Protein AF-A0A9D7JRE9-F1 (afdb_monomer_lite)

pLDDT: mean 73.27, std 23.92, range [30.75, 97.69]

Radius of gyration: 31.49 Å; chains: 1; bounding box: 87×64×75 Å

Foldseek 3Di:
DDDDPDDPPVVVVVCVVVVNDPPPPPPPPPPPDDDDDDDDDQQLPDQEADEDEDAAPDDQDDPSVSVCVQVVNVQVVCVVVVNHAAQQLDKDKDAQCVTRVRIYIYFHQYHPVPGDPVSVVRRVVSSVVVVVVVCVVVVVVVVVVVVVVPPDDDDDDDDDDDDDDDDDDDDDDDDDDDPDDDDDPDDDDDDDDDD

Structure (mmCIF, N/CA/C/O backbone):
data_AF-A0A9D7JRE9-F1
#
_entry.id   AF-A0A9D7JRE9-F1
#
loop_
_atom_site.group_PDB
_atom_site.id
_atom_site.type_symbol
_atom_site.label_atom_id
_atom_site.label_alt_id
_atom_site.label_comp_id
_atom_site.label_asym_id
_atom_site.label_entity_id
_atom_site.label_seq_id
_atom_site.pdbx_PDB_ins_code
_atom_site.Cartn_x
_atom_site.Cartn_y
_atom_site.Cartn_z
_atom_site.occupancy
_atom_site.B_iso_or_equiv
_atom_site.auth_seq_id
_atom_site.auth_comp_id
_atom_site.auth_asym_id
_atom_site.auth_atom_id
_atom_site.pdbx_PDB_model_num
ATOM 1 N N . MET A 1 1 ? 4.449 -7.123 42.305 1.00 34.78 1 MET A N 1
ATOM 2 C CA . MET A 1 1 ? 3.196 -7.407 41.579 1.00 34.78 1 MET A CA 1
ATOM 3 C C . MET A 1 1 ? 2.033 -6.998 42.462 1.00 34.78 1 MET A C 1
ATOM 5 O O . MET A 1 1 ? 2.055 -7.386 43.621 1.00 34.78 1 MET A O 1
ATOM 9 N N . PRO A 1 2 ? 1.058 -6.254 41.932 1.00 33.41 2 PRO A N 1
ATOM 10 C CA . PRO A 1 2 ? -0.356 -6.503 42.184 1.00 33.41 2 PRO A CA 1
ATOM 11 C C . PRO A 1 2 ? -0.945 -7.082 40.885 1.00 33.41 2 PRO A C 1
ATOM 13 O O . PRO A 1 2 ? -0.669 -6.598 39.791 1.00 33.41 2 PRO A O 1
ATOM 16 N N . GLU A 1 3 ? -1.375 -8.334 40.915 1.00 32.75 3 GLU A N 1
ATOM 17 C CA . GLU A 1 3 ? -2.726 -8.775 41.278 1.00 32.75 3 GLU A CA 1
ATOM 18 C C . GLU A 1 3 ? -3.688 -8.588 40.097 1.00 32.75 3 GLU A C 1
ATOM 20 O O . GLU A 1 3 ? -3.972 -7.494 39.617 1.00 32.75 3 GLU A O 1
ATOM 25 N N . ILE A 1 4 ? -4.052 -9.741 39.548 1.00 36.09 4 ILE A N 1
ATOM 26 C CA . ILE A 1 4 ? -4.769 -9.953 38.299 1.00 36.09 4 ILE A CA 1
ATOM 27 C C . ILE A 1 4 ? -6.140 -9.288 38.413 1.00 36.09 4 ILE A C 1
ATOM 29 O O . ILE A 1 4 ? -6.890 -9.588 39.336 1.00 36.09 4 ILE A O 1
ATOM 33 N N . ALA A 1 5 ? -6.469 -8.411 37.460 1.00 40.16 5 ALA A N 1
ATOM 34 C CA . ALA A 1 5 ? -7.786 -7.799 37.319 1.00 40.16 5 ALA A CA 1
ATOM 35 C C . ALA A 1 5 ? -8.843 -8.880 37.023 1.00 40.16 5 ALA A C 1
ATOM 37 O O . ALA A 1 5 ? -9.203 -9.149 35.876 1.00 40.16 5 ALA A O 1
ATOM 38 N N . THR A 1 6 ? -9.326 -9.535 38.075 1.00 41.50 6 THR A N 1
ATOM 39 C CA . THR A 1 6 ? -10.472 -10.434 38.042 1.00 41.50 6 THR A CA 1
ATOM 40 C C . THR A 1 6 ? -11.728 -9.602 37.814 1.00 41.50 6 THR A C 1
ATOM 42 O O . THR A 1 6 ? -12.250 -8.981 38.729 1.00 41.50 6 THR A O 1
ATOM 45 N N . SER A 1 7 ? -12.160 -9.567 36.553 1.00 47.31 7 SER A N 1
ATOM 46 C CA . SER A 1 7 ? -13.513 -9.279 36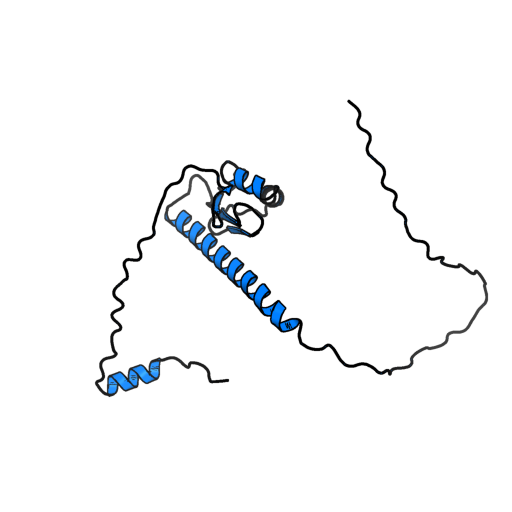.058 1.00 47.31 7 SER A CA 1
ATOM 47 C C . SER A 1 7 ? -14.462 -8.513 37.001 1.00 47.31 7 SER A C 1
ATOM 49 O O . SER A 1 7 ? -15.059 -9.100 37.902 1.00 47.31 7 SER A O 1
ATOM 51 N N . ASN A 1 8 ? -14.722 -7.249 36.654 1.00 61.94 8 ASN A N 1
ATOM 52 C CA . ASN A 1 8 ? -15.701 -6.291 37.205 1.00 61.94 8 ASN A CA 1
ATOM 53 C C . ASN A 1 8 ? -17.153 -6.778 37.466 1.00 61.94 8 ASN A C 1
ATOM 55 O O . ASN A 1 8 ? -18.001 -5.970 37.832 1.00 61.94 8 ASN A O 1
ATOM 59 N N . ARG A 1 9 ? -17.507 -8.055 37.280 1.00 60.34 9 ARG A N 1
ATOM 60 C CA . ARG A 1 9 ? -18.905 -8.521 37.387 1.00 60.34 9 ARG A CA 1
ATOM 61 C C . ARG A 1 9 ? -19.445 -8.569 38.820 1.00 60.34 9 ARG A C 1
ATOM 63 O O . ARG A 1 9 ? -20.641 -8.366 39.010 1.00 60.34 9 ARG A O 1
ATOM 70 N N . SER A 1 10 ? -18.612 -8.857 39.821 1.00 60.94 10 SER A N 1
ATOM 71 C CA . SER A 1 10 ? -19.065 -8.983 41.217 1.00 60.94 10 SER A CA 1
ATOM 72 C C . SER A 1 10 ? -19.343 -7.625 41.870 1.00 60.94 10 SER A C 1
ATOM 74 O O . SER A 1 10 ? -20.341 -7.480 42.574 1.00 60.94 10 SER A O 1
ATOM 76 N N . GLU A 1 11 ? -18.529 -6.603 41.593 1.00 64.25 11 GLU A N 1
ATOM 77 C CA . GLU A 1 11 ? -18.728 -5.253 42.143 1.00 64.25 11 GLU A CA 1
ATOM 78 C C . GLU A 1 11 ? -19.978 -4.554 41.589 1.00 64.25 11 GLU A C 1
ATOM 80 O O . GLU A 1 11 ? -20.666 -3.819 42.303 1.00 64.25 11 GLU A O 1
ATOM 85 N N . GLU A 1 12 ? -20.306 -4.800 40.319 1.00 62.44 12 GLU A N 1
ATOM 86 C CA . GLU A 1 12 ? -21.521 -4.270 39.693 1.00 62.44 12 GLU A CA 1
ATOM 87 C C . GLU A 1 12 ? -22.788 -4.887 40.296 1.00 62.44 12 GLU A C 1
ATOM 89 O O . GLU A 1 12 ? -23.765 -4.174 40.541 1.00 62.44 12 GLU A O 1
ATOM 94 N N . ALA A 1 13 ? -22.754 -6.187 40.607 1.00 66.44 13 ALA A N 1
ATOM 95 C CA . ALA A 1 13 ? -23.857 -6.884 41.264 1.00 66.44 13 ALA A CA 1
ATOM 96 C C . ALA A 1 13 ? -24.113 -6.348 42.684 1.00 66.44 13 ALA A C 1
ATOM 98 O O . ALA A 1 13 ? -25.263 -6.133 43.067 1.00 66.44 13 ALA A O 1
ATOM 99 N N . ILE A 1 14 ? -23.050 -6.054 43.441 1.00 67.69 14 ILE A N 1
ATOM 100 C CA . ILE A 1 14 ? -23.151 -5.470 44.788 1.00 67.69 14 ILE A CA 1
ATOM 101 C C . ILE A 1 14 ? -23.773 -4.064 44.731 1.00 67.69 14 ILE A C 1
ATOM 103 O O . ILE A 1 14 ? -24.659 -3.752 45.526 1.00 67.69 14 ILE A O 1
ATOM 107 N N . LYS A 1 15 ? -23.390 -3.232 43.753 1.00 66.81 15 LYS A N 1
ATOM 108 C CA . LYS A 1 15 ? -23.990 -1.898 43.549 1.00 66.81 15 LYS A CA 1
ATOM 109 C C . LYS A 1 15 ? -25.479 -1.958 43.207 1.00 66.81 15 LYS A C 1
ATOM 111 O O . LYS A 1 15 ? -26.249 -1.151 43.724 1.00 66.81 15 LYS A O 1
ATOM 116 N N . LEU A 1 16 ? -25.887 -2.922 42.382 1.00 70.31 16 LEU A N 1
ATOM 117 C CA . LEU A 1 16 ? -27.292 -3.133 42.022 1.00 70.31 16 LEU A CA 1
ATOM 118 C C . LEU A 1 16 ? -28.141 -3.533 43.235 1.00 70.31 16 LEU A C 1
ATOM 120 O O . LEU A 1 16 ? -29.227 -2.986 43.421 1.00 70.31 16 LEU A O 1
ATOM 124 N N . LEU A 1 17 ? -27.629 -4.429 44.084 1.00 72.75 17 LEU A N 1
ATOM 125 C CA . LEU A 1 17 ? -28.302 -4.847 45.320 1.00 72.75 17 LEU A CA 1
ATOM 126 C C . LEU A 1 17 ? -28.410 -3.708 46.347 1.00 72.75 17 LEU A C 1
ATOM 128 O O . LEU A 1 17 ? -29.408 -3.614 47.054 1.00 72.75 17 LEU A O 1
ATOM 132 N N . GLN A 1 18 ? -27.427 -2.805 46.391 1.00 73.75 18 GLN A N 1
ATOM 133 C CA . GLN A 1 18 ? -27.423 -1.616 47.255 1.00 73.75 18 GLN A CA 1
ATOM 134 C C . GLN A 1 18 ? -28.314 -0.467 46.737 1.00 73.75 18 GLN A C 1
ATOM 136 O O . GLN A 1 18 ? -28.297 0.627 47.297 1.00 73.75 18 GLN A O 1
ATOM 141 N N . GLY A 1 19 ? -29.072 -0.670 45.651 1.00 64.94 19 GLY A N 1
ATOM 142 C CA . GLY A 1 19 ? -29.923 0.367 45.053 1.00 64.94 19 GLY A CA 1
ATOM 143 C C . GLY A 1 19 ? -29.146 1.503 44.373 1.00 64.94 19 GLY A C 1
ATOM 144 O O . GLY A 1 19 ? -29.743 2.481 43.912 1.00 64.94 19 GLY A O 1
ATOM 145 N N . LEU A 1 20 ? -27.819 1.381 44.263 1.00 68.50 20 LEU A N 1
ATOM 146 C CA . LEU A 1 20 ? -26.974 2.325 43.548 1.00 68.50 20 LEU A CA 1
ATOM 147 C C . LEU A 1 20 ? -27.089 2.027 42.055 1.00 68.50 20 LEU A C 1
ATOM 149 O O . LEU A 1 20 ? -26.531 1.057 41.542 1.00 68.50 20 LEU A O 1
ATOM 153 N N . LYS A 1 21 ? -27.820 2.880 41.329 1.00 60.84 21 LYS A N 1
ATOM 154 C CA . LYS A 1 21 ? -27.894 2.784 39.867 1.00 60.84 21 LYS A CA 1
ATOM 155 C C . LYS A 1 21 ? -26.466 2.863 39.316 1.00 60.84 21 LYS 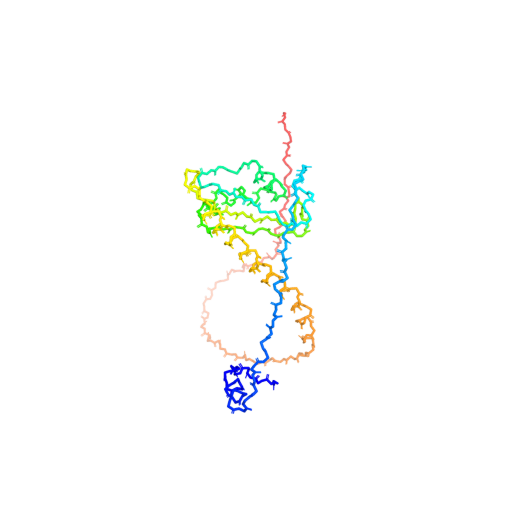A C 1
ATOM 157 O O . LYS A 1 21 ? -25.781 3.847 39.618 1.00 60.84 21 LYS A O 1
ATOM 162 N N . PRO A 1 22 ? -25.998 1.876 38.524 1.00 57.91 22 PRO A N 1
ATOM 163 C CA . PRO A 1 22 ? -24.681 1.966 37.917 1.00 57.91 22 PRO A CA 1
ATOM 164 C C . PRO A 1 22 ? -24.622 3.286 37.159 1.00 57.91 22 PRO A C 1
ATOM 166 O O . PRO A 1 22 ? -25.537 3.620 36.397 1.00 57.91 22 PRO A O 1
ATOM 169 N N . LYS A 1 23 ? -23.582 4.081 37.436 1.00 59.41 23 LYS A N 1
ATOM 170 C CA . LYS A 1 23 ? -23.352 5.357 36.766 1.00 59.41 23 LYS A CA 1
ATOM 171 C C . LYS A 1 23 ? -23.200 5.040 35.288 1.00 59.41 23 LYS A C 1
ATOM 173 O O . LYS A 1 23 ? -22.129 4.641 34.846 1.00 59.41 23 LYS A O 1
ATOM 178 N N . LYS A 1 24 ? -24.293 5.171 34.536 1.00 56.59 24 LYS A N 1
ATOM 179 C CA . LYS A 1 24 ? -24.295 5.013 33.089 1.00 56.59 24 LYS A CA 1
ATOM 180 C C . LYS A 1 24 ? -23.372 6.105 32.578 1.00 56.59 24 LYS A C 1
ATOM 182 O O . LYS A 1 24 ? -23.751 7.278 32.569 1.00 56.59 24 LYS A O 1
ATOM 187 N N . ILE A 1 25 ? -22.134 5.740 32.257 1.00 59.47 25 ILE A N 1
ATOM 188 C CA . ILE A 1 25 ? -21.190 6.645 31.621 1.00 59.47 25 ILE A CA 1
ATOM 189 C C . ILE A 1 25 ? -21.824 6.945 30.269 1.00 59.47 25 ILE A C 1
ATOM 191 O O . ILE A 1 25 ? -21.752 6.154 29.334 1.00 59.47 25 ILE A O 1
ATOM 195 N N . ARG A 1 26 ? -22.555 8.058 30.194 1.00 56.53 26 ARG A N 1
ATOM 196 C CA . ARG A 1 26 ? -23.002 8.625 28.931 1.00 56.53 26 ARG A CA 1
ATOM 197 C C . ARG A 1 26 ? -21.747 9.154 28.256 1.00 56.53 26 ARG A C 1
ATOM 199 O O . ARG A 1 26 ? -21.418 10.328 28.391 1.00 56.53 26 ARG A O 1
ATOM 206 N N . VAL A 1 27 ? -21.031 8.271 27.571 1.00 61.47 27 VAL A N 1
ATOM 207 C CA . VAL A 1 27 ? -20.101 8.690 26.532 1.00 61.47 27 VAL A CA 1
ATOM 208 C C . VAL A 1 27 ? -20.995 9.342 25.483 1.00 61.47 27 VAL A C 1
ATOM 210 O O . VAL A 1 27 ? -21.767 8.657 24.814 1.00 61.47 27 VAL A O 1
ATOM 213 N N . LYS A 1 28 ? -21.012 10.680 25.424 1.00 52.25 28 LYS A N 1
ATOM 214 C CA . LYS A 1 28 ? -21.542 11.351 24.234 1.00 52.25 28 LYS A CA 1
ATOM 215 C C . LYS A 1 28 ? -20.713 10.797 23.074 1.00 52.25 28 LYS A C 1
ATOM 217 O O . LYS A 1 28 ? -19.488 10.835 23.217 1.00 52.25 28 LYS A O 1
ATOM 222 N N . PRO A 1 29 ? -21.313 10.249 22.003 1.00 56.41 29 PRO A N 1
ATOM 223 C CA . PRO A 1 29 ? -20.532 9.934 20.821 1.00 56.41 29 PRO A CA 1
ATOM 224 C C . PRO A 1 29 ? -19.850 11.242 20.433 1.00 56.41 29 PRO A C 1
ATOM 226 O O . PRO A 1 29 ? -20.506 12.252 20.186 1.00 56.41 29 PRO A O 1
ATOM 229 N N . LYS A 1 30 ? -18.527 11.271 20.566 1.00 62.84 30 LYS A N 1
ATOM 230 C CA . LYS A 1 30 ? -17.739 12.329 19.964 1.00 62.84 30 LYS A CA 1
ATOM 231 C C . LYS A 1 30 ? -17.959 12.086 18.480 1.00 62.84 30 LYS A C 1
ATOM 233 O O . LYS A 1 30 ? -17.702 10.968 18.038 1.00 62.84 30 LYS A O 1
ATOM 238 N N . ASP A 1 31 ? -18.532 13.044 17.762 1.00 60.25 31 ASP A N 1
ATOM 239 C CA . ASP A 1 31 ? -18.620 12.923 16.313 1.00 60.25 31 ASP A CA 1
ATOM 240 C C . ASP A 1 31 ? -17.174 12.915 15.793 1.00 60.25 31 ASP A C 1
ATOM 242 O O . ASP A 1 31 ? -16.535 13.954 15.624 1.00 60.25 31 ASP A O 1
ATOM 246 N N . GLU A 1 32 ? -16.597 11.721 15.687 1.00 74.38 32 GLU A N 1
ATOM 247 C CA . GLU A 1 32 ? -15.270 11.486 15.141 1.00 74.38 32 GLU A CA 1
ATOM 248 C C . GLU A 1 32 ? -15.411 11.531 13.626 1.00 74.38 32 GLU A C 1
ATOM 250 O O . GLU A 1 32 ? -15.560 10.516 12.949 1.00 74.38 32 GLU A O 1
ATOM 255 N N . TYR A 1 33 ? -15.443 12.749 13.095 1.00 83.19 33 TYR A N 1
ATOM 256 C CA . TYR A 1 33 ? -15.309 12.964 11.665 1.00 83.19 33 TYR A CA 1
ATOM 257 C C . TYR A 1 33 ? -13.875 12.631 11.248 1.00 83.19 33 TYR A C 1
ATOM 259 O O . TYR A 1 33 ? -12.912 13.035 11.904 1.00 83.19 33 TYR A O 1
ATOM 267 N N . ILE A 1 34 ? -13.744 11.890 10.151 1.00 85.38 34 ILE A N 1
ATOM 268 C CA . ILE A 1 34 ? -12.461 11.675 9.484 1.00 85.38 34 ILE A CA 1
ATOM 269 C C . ILE A 1 34 ? -12.254 12.860 8.548 1.00 85.38 34 ILE A C 1
ATOM 271 O O . ILE A 1 34 ? -13.103 13.119 7.694 1.00 85.38 34 ILE A O 1
ATOM 275 N N . ASP A 1 35 ? -11.146 13.576 8.719 1.00 90.56 35 ASP A N 1
ATOM 276 C CA . ASP A 1 35 ? -10.751 14.621 7.780 1.00 90.56 35 ASP A CA 1
ATOM 277 C C . ASP A 1 35 ? -10.248 13.975 6.484 1.00 90.56 35 ASP A C 1
ATOM 279 O O . ASP A 1 35 ? -9.375 13.102 6.505 1.00 90.56 35 ASP A O 1
ATOM 283 N N . VAL A 1 36 ? -10.841 14.367 5.358 1.00 92.38 36 VAL A N 1
ATOM 284 C CA . VAL A 1 36 ? -10.548 13.807 4.038 1.00 92.38 36 VAL A CA 1
ATOM 285 C C . VAL A 1 36 ? -10.194 14.953 3.109 1.00 92.38 36 VAL A C 1
ATOM 287 O O . VAL A 1 36 ? -11.002 15.843 2.856 1.00 92.38 36 VAL A O 1
ATOM 290 N N . SER A 1 37 ? -8.990 14.892 2.552 1.00 93.06 37 SER A N 1
ATOM 291 C CA . SER A 1 37 ? -8.515 15.824 1.537 1.00 93.06 37 SER A CA 1
ATOM 292 C C . SER A 1 37 ? -8.014 15.065 0.313 1.00 93.06 37 SER A C 1
ATOM 294 O O . SER A 1 37 ? -7.630 13.897 0.391 1.00 93.06 37 SER A O 1
ATOM 296 N N . VAL A 1 38 ? -8.038 15.734 -0.837 1.00 93.56 38 VAL A N 1
ATOM 297 C CA . VAL A 1 38 ? -7.473 15.228 -2.089 1.00 93.56 38 VAL A CA 1
ATOM 298 C C . VAL A 1 38 ? -6.343 16.160 -2.484 1.00 93.56 38 VAL A C 1
ATOM 300 O O . VAL A 1 38 ? -6.538 17.369 -2.592 1.00 93.56 38 VAL A O 1
ATOM 303 N N . ILE A 1 39 ? -5.159 15.593 -2.685 1.00 91.06 39 ILE A N 1
ATOM 304 C CA . ILE A 1 39 ? -3.946 16.333 -3.024 1.00 91.06 39 ILE A CA 1
ATOM 305 C C . ILE A 1 39 ? -3.473 15.851 -4.392 1.00 91.06 39 ILE A C 1
ATOM 307 O O . ILE A 1 39 ? -3.415 14.650 -4.648 1.00 91.06 39 ILE A O 1
ATOM 311 N N . HIS A 1 40 ? -3.115 16.788 -5.267 1.00 93.38 40 HIS A N 1
ATOM 312 C CA . HIS A 1 40 ? -2.386 16.480 -6.489 1.00 93.38 40 HIS A CA 1
ATOM 313 C C . HIS A 1 40 ? -0.889 16.623 -6.214 1.00 93.38 40 HIS A C 1
ATOM 315 O O . HIS A 1 40 ? -0.406 17.722 -5.943 1.00 93.38 40 HIS A O 1
ATOM 321 N N . GLY A 1 41 ? -0.158 15.514 -6.240 1.00 90.56 41 GLY A N 1
ATOM 322 C CA . GLY A 1 41 ? 1.260 15.510 -5.920 1.00 90.56 41 GLY A CA 1
ATOM 323 C C . GLY A 1 41 ? 1.903 14.145 -6.113 1.00 90.56 41 GLY A C 1
ATOM 324 O O . GLY A 1 41 ? 1.248 13.162 -6.452 1.00 90.56 41 GLY A O 1
ATOM 325 N N . ASP A 1 42 ? 3.210 14.120 -5.900 1.00 93.69 42 ASP A N 1
ATOM 326 C CA . ASP A 1 42 ? 4.034 12.918 -5.956 1.00 93.69 42 ASP A CA 1
ATOM 327 C C . ASP A 1 42 ? 3.906 12.126 -4.637 1.00 93.69 42 ASP A C 1
ATOM 329 O O . ASP A 1 42 ? 3.930 12.708 -3.555 1.00 93.69 42 ASP A O 1
ATOM 333 N N . LEU A 1 43 ? 3.812 10.795 -4.689 1.00 92.44 43 LEU A N 1
ATOM 334 C CA . LEU A 1 43 ? 3.721 9.950 -3.490 1.00 92.44 43 LEU A CA 1
ATOM 335 C C . LEU A 1 43 ? 4.905 10.133 -2.528 1.00 92.44 43 LEU A C 1
ATOM 337 O O . LEU A 1 43 ? 4.747 9.909 -1.328 1.00 92.44 43 LEU A O 1
ATOM 341 N N . LYS A 1 44 ? 6.064 10.599 -3.012 1.00 92.56 44 LYS A N 1
ATOM 342 C CA . LYS A 1 44 ? 7.227 10.885 -2.158 1.00 92.56 44 LYS A CA 1
ATOM 343 C C . LYS A 1 44 ? 6.966 11.944 -1.085 1.00 92.56 44 LYS A C 1
ATOM 345 O O . LYS A 1 44 ? 7.674 11.965 -0.086 1.00 92.56 44 LYS A O 1
ATOM 350 N N . ILE A 1 45 ? 6.000 12.848 -1.288 1.00 92.19 45 ILE A N 1
ATOM 351 C CA . ILE A 1 45 ? 5.703 13.913 -0.314 1.00 92.19 45 ILE A CA 1
ATOM 352 C C . ILE A 1 45 ? 4.793 13.435 0.824 1.00 92.19 45 ILE A C 1
ATOM 354 O O . ILE A 1 45 ? 4.489 14.211 1.730 1.00 92.19 45 ILE A O 1
ATOM 358 N N . ALA A 1 46 ? 4.342 12.177 0.796 1.00 92.81 46 ALA A N 1
ATOM 359 C CA . ALA A 1 46 ? 3.506 11.631 1.849 1.00 92.81 46 ALA A CA 1
ATOM 360 C C . ALA A 1 46 ? 4.285 11.544 3.172 1.00 92.81 46 ALA A C 1
ATOM 362 O O . ALA A 1 46 ? 5.275 10.825 3.293 1.00 92.81 46 ALA A O 1
ATOM 363 N N . ALA A 1 47 ? 3.789 12.250 4.190 1.00 90.69 47 ALA A N 1
ATOM 364 C CA . ALA A 1 47 ? 4.357 12.240 5.540 1.00 90.69 47 ALA A CA 1
ATOM 365 C C . ALA A 1 47 ? 4.147 10.905 6.283 1.00 90.69 47 ALA A C 1
ATOM 367 O O . ALA A 1 47 ? 4.761 10.654 7.320 1.00 90.69 47 ALA A O 1
ATOM 368 N N . HIS A 1 48 ? 3.260 10.052 5.771 1.00 92.44 48 HIS A N 1
ATOM 369 C CA . HIS A 1 48 ? 2.868 8.781 6.369 1.00 92.44 48 HIS A CA 1
ATOM 370 C C . HIS A 1 48 ? 2.952 7.651 5.337 1.00 92.44 48 HIS A C 1
ATOM 372 O O . HIS A 1 48 ? 2.950 7.928 4.134 1.00 92.44 48 HIS A O 1
ATOM 378 N N . PRO A 1 49 ? 3.008 6.381 5.781 1.00 94.19 49 PRO A N 1
ATOM 379 C CA . PRO A 1 49 ? 2.956 5.243 4.875 1.00 94.19 49 PRO A CA 1
ATOM 380 C C . PRO A 1 49 ? 1.731 5.287 3.961 1.00 94.19 49 PRO A C 1
ATOM 382 O O . PRO A 1 49 ? 0.618 5.562 4.412 1.00 94.19 49 PRO A O 1
ATOM 385 N N . VAL A 1 50 ? 1.943 4.994 2.680 1.00 95.88 50 VAL A N 1
ATOM 386 C CA . VAL A 1 50 ? 0.899 5.061 1.652 1.00 95.88 50 VAL A CA 1
ATOM 387 C C . VAL A 1 50 ? 0.295 3.679 1.441 1.00 95.88 50 VAL A C 1
ATOM 389 O O . VAL A 1 50 ? 1.027 2.703 1.282 1.00 95.88 50 VAL A O 1
ATOM 392 N N . MET A 1 51 ? -1.036 3.587 1.419 1.00 96.94 51 MET A N 1
ATOM 393 C CA . MET A 1 51 ? -1.741 2.353 1.071 1.00 96.94 51 MET A CA 1
ATOM 394 C C . MET A 1 51 ? -2.110 2.334 -0.415 1.00 96.94 51 MET A C 1
ATOM 396 O O . MET A 1 51 ? -2.670 3.307 -0.914 1.00 96.94 51 MET A O 1
ATOM 400 N N . VAL A 1 52 ? -1.835 1.224 -1.102 1.00 96.38 52 VAL A N 1
ATOM 401 C CA . VAL A 1 52 ? -2.193 0.992 -2.511 1.00 96.38 52 VAL A CA 1
ATOM 402 C C . VAL A 1 52 ? -2.827 -0.391 -2.656 1.00 96.38 52 VAL A C 1
ATOM 404 O O . VAL A 1 52 ? -2.494 -1.311 -1.910 1.00 96.38 52 VAL A O 1
ATOM 407 N N . GLY A 1 53 ? -3.782 -0.526 -3.573 1.00 95.38 53 GLY A N 1
ATOM 408 C CA . GLY A 1 53 ? -4.430 -1.799 -3.870 1.00 95.38 53 GLY A CA 1
ATOM 409 C C . GLY A 1 53 ? -3.878 -2.444 -5.137 1.00 95.38 53 GLY A C 1
ATOM 410 O O . GLY A 1 53 ? -3.740 -1.754 -6.143 1.00 95.38 53 GLY A O 1
ATOM 411 N N . HIS A 1 54 ? -3.648 -3.755 -5.071 1.00 96.00 54 HIS A N 1
ATOM 412 C CA . HIS A 1 54 ? -3.205 -4.593 -6.180 1.00 96.00 54 HIS A CA 1
ATOM 413 C C . HIS A 1 54 ? -4.335 -5.497 -6.664 1.00 96.00 54 HIS A C 1
ATOM 415 O O . HIS A 1 54 ? -4.992 -6.157 -5.850 1.00 96.00 54 HIS A O 1
ATOM 421 N N . PHE A 1 55 ? -4.539 -5.580 -7.975 1.00 94.94 55 PHE A N 1
ATOM 422 C CA . PHE A 1 55 ? -5.433 -6.577 -8.557 1.00 94.94 55 PHE A CA 1
ATOM 423 C C . PHE A 1 55 ? -4.704 -7.894 -8.770 1.00 94.94 55 PHE A C 1
ATOM 425 O O . PHE A 1 55 ? -3.540 -7.934 -9.153 1.00 94.94 55 PHE A O 1
ATOM 432 N N . LYS A 1 56 ? -5.402 -8.998 -8.514 1.00 93.38 56 LYS A N 1
ATOM 433 C CA . LYS A 1 56 ? -4.840 -10.327 -8.715 1.00 93.38 56 LYS A CA 1
ATOM 434 C C . LYS A 1 56 ? -4.458 -10.521 -10.185 1.00 93.38 56 LYS A C 1
ATOM 436 O O . LYS A 1 56 ? -5.227 -10.160 -11.070 1.00 93.38 56 LYS A O 1
ATOM 441 N N . ASP A 1 57 ? -3.301 -11.143 -10.402 1.00 91.06 57 ASP A N 1
ATOM 442 C CA . ASP A 1 57 ? -2.755 -11.460 -11.726 1.00 91.06 57 ASP A CA 1
ATOM 443 C C . ASP A 1 57 ? -2.460 -10.211 -12.589 1.00 91.06 57 ASP A C 1
ATOM 445 O O . ASP A 1 57 ? -2.250 -10.326 -13.797 1.00 91.06 57 ASP A O 1
ATOM 449 N N . ASP A 1 58 ? -2.395 -9.028 -11.964 1.00 92.44 58 ASP A N 1
ATOM 450 C CA . ASP A 1 58 ? -1.972 -7.778 -12.592 1.00 92.44 58 ASP A CA 1
ATOM 451 C C . ASP A 1 58 ? -0.465 -7.523 -12.386 1.00 92.44 58 ASP A C 1
ATOM 453 O O . ASP A 1 58 ? 0.221 -8.145 -11.561 1.00 92.44 58 ASP A O 1
ATOM 457 N N . GLY A 1 59 ? 0.082 -6.609 -13.181 1.00 93.62 59 GLY A N 1
ATOM 458 C CA . GLY A 1 59 ? 1.442 -6.110 -13.023 1.00 93.62 59 GLY A CA 1
ATOM 459 C C . GLY A 1 59 ? 1.543 -5.013 -11.963 1.00 93.62 59 GLY A C 1
ATOM 460 O O . GLY A 1 59 ? 0.553 -4.415 -11.555 1.00 93.62 59 GLY A O 1
ATOM 461 N N . ILE A 1 60 ? 2.773 -4.692 -11.559 1.00 95.38 60 ILE A N 1
ATOM 462 C CA . ILE A 1 60 ? 3.054 -3.508 -10.737 1.00 95.38 60 ILE A CA 1
ATOM 463 C C . ILE A 1 60 ? 3.000 -2.278 -11.644 1.00 95.38 60 ILE A C 1
ATOM 465 O O . ILE A 1 60 ? 3.913 -2.033 -12.437 1.00 95.38 60 ILE A O 1
ATOM 469 N N . VAL A 1 61 ? 1.923 -1.501 -11.537 1.00 94.44 61 VAL A N 1
ATOM 470 C CA . VAL A 1 61 ? 1.667 -0.344 -12.409 1.00 94.44 61 VAL A CA 1
ATOM 471 C C . VAL A 1 61 ? 1.282 0.902 -11.614 1.00 94.44 61 VAL A C 1
ATOM 473 O O . VAL A 1 61 ? 0.863 0.842 -10.460 1.00 94.44 61 VAL A O 1
ATOM 476 N N . THR A 1 62 ? 1.387 2.074 -12.245 1.00 93.06 62 THR A N 1
ATOM 477 C CA . THR A 1 62 ? 0.909 3.364 -11.708 1.00 93.06 62 THR A CA 1
ATOM 478 C C . THR A 1 62 ? 1.460 3.702 -10.308 1.00 93.06 62 THR A C 1
ATOM 480 O O . THR A 1 62 ? 2.664 3.907 -10.162 1.00 93.06 62 THR A O 1
ATOM 483 N N . ALA A 1 63 ? 0.605 3.776 -9.281 1.00 93.50 63 ALA A N 1
ATOM 484 C CA . ALA A 1 63 ? 0.984 4.088 -7.906 1.00 93.50 63 ALA A CA 1
ATOM 485 C C . ALA A 1 63 ? 1.928 3.035 -7.306 1.00 93.50 63 ALA A C 1
ATOM 487 O O . ALA A 1 63 ? 2.858 3.392 -6.585 1.00 93.50 63 ALA A O 1
ATOM 488 N N . GLU A 1 64 ? 1.742 1.756 -7.637 1.00 95.75 64 GLU A N 1
ATOM 489 C CA . GLU A 1 64 ? 2.615 0.681 -7.158 1.00 95.75 64 GLU A CA 1
ATOM 490 C C . GLU A 1 64 ? 4.011 0.802 -7.760 1.00 95.75 64 GLU A C 1
ATOM 492 O O . GLU A 1 64 ? 4.997 0.684 -7.040 1.00 95.75 64 GLU A O 1
ATOM 497 N N . ALA A 1 65 ? 4.096 1.111 -9.057 1.00 96.50 65 ALA A N 1
ATOM 498 C CA . ALA A 1 65 ? 5.365 1.315 -9.750 1.00 96.50 65 ALA A CA 1
ATOM 499 C C . ALA A 1 65 ? 6.130 2.531 -9.205 1.00 96.50 65 ALA A C 1
ATOM 501 O O . ALA A 1 65 ? 7.347 2.473 -9.036 1.00 96.50 65 ALA A O 1
ATOM 502 N N . ALA A 1 66 ? 5.424 3.618 -8.874 1.00 96.00 66 ALA A N 1
ATOM 503 C CA . ALA A 1 66 ? 6.034 4.778 -8.229 1.00 96.00 66 ALA A CA 1
ATOM 504 C C . ALA A 1 66 ? 6.612 4.414 -6.851 1.00 96.00 66 ALA A C 1
ATOM 506 O O . ALA A 1 66 ? 7.757 4.747 -6.553 1.00 96.00 66 ALA A O 1
ATOM 507 N N . ILE A 1 67 ? 5.860 3.676 -6.028 1.00 96.12 67 ILE A N 1
ATOM 508 C CA . ILE A 1 67 ? 6.358 3.184 -4.736 1.00 96.12 67 ILE A CA 1
ATOM 509 C C . ILE A 1 67 ? 7.545 2.239 -4.930 1.00 96.12 67 ILE A C 1
ATOM 511 O O . ILE A 1 67 ? 8.542 2.369 -4.226 1.00 96.12 67 ILE A O 1
ATOM 515 N N . ASP A 1 68 ? 7.463 1.307 -5.876 1.00 96.69 68 ASP A N 1
ATOM 516 C CA . ASP A 1 68 ? 8.529 0.346 -6.149 1.00 96.69 68 ASP A CA 1
ATOM 517 C C . ASP A 1 68 ? 9.840 1.045 -6.520 1.00 96.69 68 ASP A C 1
ATOM 519 O O . ASP A 1 68 ? 10.898 0.687 -6.004 1.00 96.69 68 ASP A O 1
ATOM 523 N N . TYR A 1 69 ? 9.759 2.114 -7.317 1.00 96.31 69 TYR A N 1
ATOM 524 C CA . TYR A 1 69 ? 10.901 2.966 -7.633 1.00 96.31 69 TYR A CA 1
ATOM 525 C C . TYR A 1 69 ? 11.537 3.580 -6.373 1.00 96.31 69 TYR A C 1
ATOM 527 O O . TYR A 1 69 ? 12.754 3.512 -6.205 1.00 96.31 69 TYR A O 1
ATOM 535 N N . TYR A 1 70 ? 10.743 4.121 -5.439 1.00 95.06 70 TYR A N 1
ATOM 536 C CA . TYR A 1 70 ? 11.279 4.670 -4.180 1.00 95.06 70 TYR A CA 1
ATOM 537 C C . TYR A 1 70 ? 11.851 3.592 -3.247 1.00 95.06 70 TYR A C 1
ATOM 539 O O . TYR A 1 70 ? 12.768 3.861 -2.462 1.00 95.06 70 TYR A O 1
ATOM 547 N N . PHE A 1 71 ? 11.339 2.366 -3.347 1.00 95.50 71 PHE A N 1
ATOM 548 C CA . PHE A 1 71 ? 11.780 1.204 -2.580 1.00 95.50 71 PHE A CA 1
ATOM 549 C C . PHE A 1 71 ? 12.814 0.337 -3.318 1.00 95.50 71 PHE A C 1
ATOM 551 O O . PHE A 1 71 ? 13.016 -0.812 -2.931 1.00 95.50 71 PHE A O 1
ATOM 558 N N . ASP A 1 72 ? 13.511 0.884 -4.317 1.00 95.44 72 ASP A N 1
ATOM 559 C CA . ASP A 1 72 ? 14.610 0.234 -5.048 1.00 95.44 72 ASP A CA 1
ATOM 560 C C . ASP A 1 72 ? 14.224 -1.107 -5.711 1.00 95.44 72 ASP A C 1
ATOM 562 O O . ASP A 1 72 ? 15.026 -2.038 -5.746 1.00 95.44 72 ASP A O 1
ATOM 566 N N . GLY A 1 73 ? 12.991 -1.250 -6.204 1.00 96.06 73 GLY A N 1
ATOM 567 C CA . GLY A 1 73 ? 12.532 -2.477 -6.873 1.00 96.06 73 GLY A CA 1
ATOM 568 C C . GLY A 1 73 ? 12.072 -3.596 -5.927 1.00 96.06 73 GLY A C 1
ATOM 569 O O . GLY A 1 73 ? 11.787 -4.712 -6.364 1.00 96.06 73 GLY A O 1
ATOM 570 N N . LYS A 1 74 ? 11.981 -3.332 -4.617 1.00 95.56 74 LYS A N 1
ATOM 571 C CA . LYS A 1 74 ? 11.601 -4.331 -3.601 1.00 95.56 74 LYS A CA 1
ATOM 572 C C . LYS A 1 74 ? 10.215 -4.949 -3.812 1.00 95.56 74 LYS A C 1
ATOM 574 O O . LYS A 1 74 ? 9.988 -6.069 -3.338 1.00 95.56 74 LYS A O 1
ATOM 579 N N . LEU A 1 75 ? 9.266 -4.231 -4.407 1.00 96.38 75 LEU A N 1
ATOM 580 C CA . LEU A 1 75 ? 7.952 -4.777 -4.753 1.00 96.38 75 LEU A CA 1
ATOM 581 C C . LEU A 1 75 ? 8.074 -5.682 -5.978 1.00 96.38 75 LEU A C 1
ATOM 583 O O . LEU A 1 75 ? 7.574 -6.805 -5.934 1.00 96.38 75 LEU A O 1
ATOM 587 N N . SER A 1 76 ? 8.816 -5.252 -7.001 1.00 96.81 76 SER A N 1
ATOM 588 C CA . SER A 1 76 ? 9.114 -6.074 -8.181 1.00 96.81 76 SER A CA 1
ATOM 589 C C . SER A 1 76 ? 9.793 -7.393 -7.821 1.00 96.81 76 SER A C 1
ATOM 591 O O . SER A 1 76 ? 9.391 -8.447 -8.312 1.00 96.81 76 SER A O 1
ATOM 593 N N . ASP A 1 77 ? 10.771 -7.377 -6.917 1.00 96.50 77 ASP A N 1
ATOM 594 C CA . ASP A 1 77 ? 11.449 -8.597 -6.467 1.00 96.50 77 ASP A CA 1
ATOM 595 C C . ASP A 1 77 ? 10.489 -9.588 -5.800 1.00 96.50 77 ASP A C 1
ATOM 597 O O . ASP A 1 77 ? 10.574 -10.795 -6.022 1.00 96.50 77 ASP A O 1
ATOM 601 N N 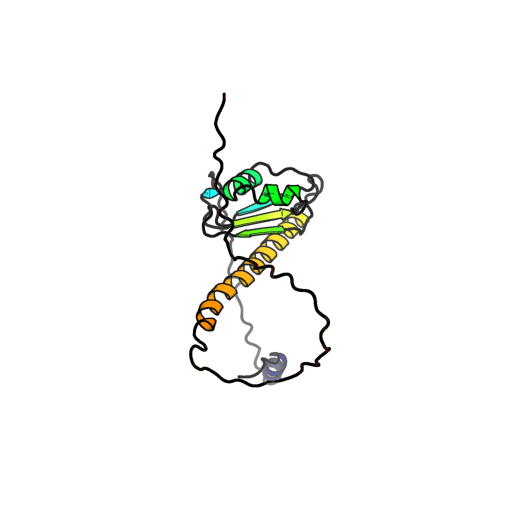. ARG A 1 78 ? 9.536 -9.077 -5.014 1.00 96.06 78 ARG A N 1
ATOM 602 C CA . ARG A 1 78 ? 8.506 -9.884 -4.346 1.00 96.06 78 ARG A CA 1
ATOM 603 C C . ARG A 1 78 ? 7.488 -10.454 -5.327 1.00 96.06 78 ARG A C 1
ATOM 605 O O . ARG A 1 78 ? 7.115 -11.618 -5.204 1.00 96.06 78 ARG A O 1
ATOM 612 N N . HIS A 1 79 ? 7.073 -9.657 -6.307 1.00 95.75 79 HIS A N 1
ATOM 613 C CA . HIS A 1 79 ? 6.162 -10.084 -7.369 1.00 95.75 79 HIS A CA 1
ATOM 614 C C . HIS A 1 79 ? 6.770 -11.198 -8.222 1.00 95.75 79 HIS A C 1
ATOM 616 O O . HIS A 1 79 ? 6.136 -12.233 -8.413 1.00 95.75 79 HIS A O 1
ATOM 622 N N . ARG A 1 80 ? 8.052 -11.081 -8.593 1.00 95.38 80 ARG A N 1
ATOM 623 C CA . ARG A 1 80 ? 8.782 -12.107 -9.365 1.00 95.38 80 ARG A CA 1
ATOM 624 C C . ARG A 1 80 ? 8.822 -13.479 -8.695 1.00 95.38 80 ARG A C 1
ATOM 626 O O . ARG A 1 80 ? 8.796 -14.490 -9.389 1.00 95.38 80 ARG A O 1
ATOM 633 N N . ILE A 1 81 ? 8.881 -13.527 -7.365 1.00 95.75 81 ILE A N 1
ATOM 634 C CA . ILE A 1 81 ? 8.874 -14.783 -6.598 1.00 95.75 81 ILE A CA 1
ATOM 635 C C . ILE A 1 81 ? 7.463 -15.216 -6.167 1.00 95.75 81 ILE A C 1
ATOM 637 O O . ILE A 1 81 ? 7.331 -16.090 -5.314 1.00 95.75 81 ILE A O 1
ATOM 641 N N . SER A 1 82 ? 6.410 -14.603 -6.726 1.00 92.50 82 SER A N 1
ATOM 642 C CA . SER A 1 82 ? 5.003 -14.846 -6.363 1.00 92.50 82 SER A CA 1
ATOM 643 C C . SER A 1 82 ? 4.689 -14.614 -4.875 1.00 92.50 82 SER A C 1
ATOM 645 O O . SER A 1 82 ? 3.737 -15.172 -4.337 1.00 92.50 82 SER A O 1
ATOM 647 N N . TYR A 1 83 ? 5.478 -13.774 -4.195 1.00 94.69 83 TYR A N 1
ATOM 648 C CA . TYR A 1 83 ? 5.250 -13.347 -2.812 1.00 94.69 83 TYR A CA 1
ATOM 649 C C . TYR A 1 83 ? 4.677 -11.925 -2.785 1.00 94.69 83 TYR A C 1
ATOM 651 O O . TYR A 1 83 ? 5.236 -11.009 -2.178 1.00 94.69 83 TYR A O 1
ATOM 659 N N . TYR A 1 84 ? 3.566 -11.727 -3.487 1.00 96.00 84 TYR A N 1
ATOM 660 C CA . TYR A 1 84 ? 2.912 -10.430 -3.626 1.00 96.00 84 TYR A CA 1
ATOM 661 C C . TYR A 1 84 ? 1.408 -10.569 -3.381 1.00 96.00 84 TYR A C 1
ATOM 663 O O . TYR A 1 84 ? 0.823 -11.552 -3.836 1.00 96.00 84 TYR A O 1
ATOM 671 N N . PRO A 1 85 ? 0.782 -9.650 -2.624 1.00 95.31 85 PRO A N 1
ATOM 672 C CA . PRO A 1 85 ? -0.629 -9.767 -2.277 1.00 95.31 85 PRO A CA 1
ATOM 673 C C . PRO A 1 85 ? -1.498 -9.569 -3.518 1.00 95.31 85 PRO A C 1
ATOM 675 O O . PRO A 1 85 ? -1.394 -8.541 -4.173 1.00 95.31 85 PRO A O 1
ATOM 678 N N . GLY A 1 86 ? -2.383 -10.521 -3.804 1.00 93.44 86 GLY A N 1
ATOM 679 C CA . GLY A 1 86 ? -3.347 -10.413 -4.905 1.00 93.44 86 GLY A CA 1
ATOM 680 C C . GLY A 1 86 ? -4.772 -10.730 -4.473 1.00 93.44 86 GLY A C 1
ATOM 681 O O . GLY A 1 86 ? -5.720 -10.120 -4.962 1.00 93.44 86 GLY A O 1
ATOM 682 N N . SER A 1 87 ? -4.948 -11.638 -3.514 1.00 95.06 87 SER A N 1
ATOM 683 C CA . SER A 1 87 ? -6.270 -12.037 -3.026 1.00 95.06 87 SER A CA 1
ATOM 684 C C . SER A 1 87 ? -6.789 -11.090 -1.942 1.00 95.06 87 SER A C 1
ATOM 686 O O . SER A 1 87 ? -6.023 -10.506 -1.176 1.00 95.06 87 SER A O 1
ATOM 688 N N . VAL A 1 88 ? -8.115 -10.979 -1.819 1.00 94.75 88 VAL A N 1
ATOM 689 C CA . VAL A 1 88 ? -8.740 -10.182 -0.753 1.00 94.75 88 VAL A CA 1
ATOM 690 C C . VAL A 1 88 ? -8.298 -10.690 0.619 1.00 94.75 88 VAL A C 1
ATOM 692 O O . VAL A 1 88 ? -8.466 -11.863 0.944 1.00 94.75 88 VAL A O 1
ATOM 695 N N . GLY A 1 89 ? -7.772 -9.782 1.441 1.00 94.00 89 GLY A N 1
ATOM 696 C CA . GLY A 1 89 ? -7.270 -10.085 2.783 1.00 94.00 89 GLY A CA 1
ATOM 697 C C . GLY A 1 89 ? -5.764 -10.352 2.842 1.00 94.00 89 GLY A C 1
ATOM 698 O O . GLY A 1 89 ? -5.189 -10.326 3.930 1.00 94.00 89 GLY A O 1
ATOM 699 N N . GLU A 1 90 ? -5.103 -10.536 1.699 1.00 96.06 90 GLU A N 1
ATOM 700 C CA . GLU A 1 90 ? -3.646 -10.510 1.633 1.00 96.06 90 GLU A CA 1
ATOM 701 C C . GLU A 1 90 ? -3.152 -9.067 1.693 1.00 96.06 90 GLU A C 1
ATOM 703 O O . GLU A 1 90 ? -3.740 -8.150 1.116 1.00 96.06 90 GLU A O 1
ATOM 708 N N . SER A 1 91 ? -2.054 -8.853 2.409 1.00 97.06 91 SER A N 1
ATOM 709 C CA . SER A 1 91 ? -1.423 -7.544 2.477 1.00 97.06 91 SER A CA 1
ATOM 710 C C . SER A 1 91 ? 0.073 -7.656 2.725 1.00 97.06 91 SER A C 1
ATOM 712 O O . SER A 1 91 ? 0.558 -8.613 3.334 1.00 97.06 91 SER A O 1
ATO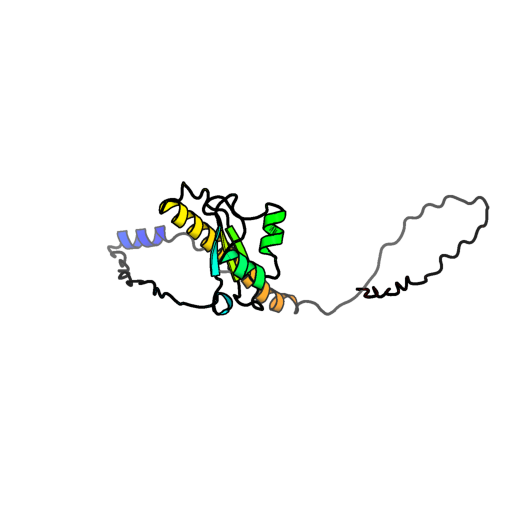M 714 N N . LEU A 1 92 ? 0.810 -6.657 2.256 1.00 96.12 92 LEU A N 1
ATOM 715 C CA . LEU A 1 92 ? 2.248 -6.505 2.423 1.00 96.12 92 LEU A CA 1
ATOM 716 C C . LEU A 1 92 ? 2.522 -5.130 3.025 1.00 96.12 92 LEU A C 1
ATOM 718 O O . LEU A 1 92 ? 1.967 -4.132 2.581 1.00 96.12 92 LEU A O 1
ATOM 722 N N . VAL A 1 93 ? 3.395 -5.077 4.028 1.00 96.12 93 VAL A N 1
ATOM 723 C CA . VAL A 1 93 ? 3.821 -3.826 4.661 1.00 96.12 93 VAL A CA 1
ATOM 724 C C . VAL A 1 93 ? 5.324 -3.704 4.496 1.00 96.12 93 VAL A C 1
ATOM 726 O O . VAL A 1 93 ? 6.068 -4.598 4.905 1.00 96.12 93 VAL A O 1
ATOM 729 N N . LEU A 1 94 ? 5.756 -2.599 3.901 1.00 94.31 94 LEU A N 1
ATOM 730 C CA . LEU A 1 94 ? 7.139 -2.152 3.880 1.00 94.31 94 LEU A CA 1
ATOM 731 C C . LEU A 1 94 ? 7.237 -0.876 4.708 1.00 94.31 94 LEU A C 1
ATOM 733 O O . LEU A 1 94 ? 6.422 0.031 4.552 1.00 94.31 94 LEU A O 1
ATOM 737 N N . TYR A 1 95 ? 8.234 -0.802 5.578 1.00 93.38 95 TYR A N 1
ATOM 738 C CA . TYR A 1 95 ? 8.490 0.378 6.389 1.00 93.38 95 TYR A CA 1
ATOM 739 C C . TYR A 1 95 ? 9.990 0.643 6.423 1.00 93.38 95 TYR A C 1
ATOM 741 O O . TYR A 1 95 ? 10.772 -0.244 6.766 1.00 93.38 95 TYR A O 1
ATOM 749 N N . ASP A 1 96 ? 10.380 1.851 6.037 1.00 91.50 96 ASP A N 1
ATOM 750 C CA . ASP A 1 96 ? 11.753 2.332 6.108 1.00 91.50 96 ASP A CA 1
ATOM 751 C C . ASP A 1 96 ? 11.718 3.845 6.364 1.00 91.50 96 ASP A C 1
ATOM 753 O O . ASP A 1 96 ? 11.384 4.609 5.455 1.00 91.50 96 ASP A O 1
ATOM 757 N N . PRO A 1 97 ? 12.058 4.307 7.581 1.00 89.00 97 PRO A N 1
ATOM 758 C CA . PRO A 1 97 ? 11.968 5.722 7.932 1.00 89.00 97 PRO A CA 1
ATOM 759 C C . PRO A 1 97 ? 12.935 6.611 7.137 1.00 89.00 97 PRO A C 1
ATOM 761 O O . PRO A 1 97 ? 12.807 7.830 7.190 1.00 89.00 97 PRO A O 1
ATOM 764 N N . ASN A 1 98 ? 13.902 6.031 6.416 1.00 91.19 98 ASN A N 1
ATOM 765 C CA . ASN A 1 98 ? 14.848 6.779 5.585 1.00 91.19 98 ASN A CA 1
ATOM 766 C C . ASN A 1 98 ? 14.350 6.981 4.146 1.00 91.19 98 ASN A C 1
ATOM 768 O O . ASN A 1 98 ? 14.989 7.690 3.367 1.00 91.19 98 ASN A O 1
ATOM 772 N N . LYS A 1 99 ? 13.246 6.329 3.769 1.00 92.62 99 LYS A N 1
ATOM 773 C CA . LYS A 1 99 ? 12.648 6.420 2.437 1.00 92.62 99 LYS A CA 1
ATOM 774 C C . LYS A 1 99 ? 11.499 7.426 2.428 1.00 92.62 99 LYS A C 1
ATOM 776 O O . LYS A 1 99 ? 10.911 7.741 3.457 1.00 92.62 99 LYS A O 1
ATOM 781 N N . ASN A 1 100 ? 11.193 7.932 1.238 1.00 93.44 100 ASN A N 1
ATOM 782 C CA . ASN A 1 100 ? 10.082 8.847 0.991 1.00 93.44 100 ASN A CA 1
ATOM 783 C C . ASN A 1 100 ? 9.235 8.259 -0.150 1.00 93.44 100 ASN A C 1
ATOM 785 O O . ASN A 1 100 ? 9.711 8.266 -1.287 1.00 93.44 100 ASN A O 1
ATOM 789 N N . PRO A 1 101 ? 8.028 7.727 0.115 1.00 95.00 101 PRO A N 1
ATOM 790 C CA . PRO A 1 101 ? 7.331 7.707 1.407 1.00 95.00 101 PRO A CA 1
ATOM 791 C C . PRO A 1 101 ? 8.000 6.786 2.454 1.00 95.00 101 PRO A C 1
ATOM 793 O O . PRO A 1 101 ? 8.686 5.834 2.075 1.00 95.00 101 PRO A O 1
ATOM 796 N N . PRO A 1 102 ? 7.768 7.015 3.765 1.00 93.75 102 PRO A N 1
ATOM 797 C CA . PRO A 1 102 ? 8.392 6.241 4.854 1.00 93.75 102 PRO A CA 1
ATOM 798 C C . PRO A 1 102 ? 7.893 4.792 4.947 1.00 93.75 102 PRO A C 1
ATOM 800 O O . PRO A 1 102 ? 8.427 3.966 5.687 1.00 93.75 102 PRO A O 1
ATOM 803 N N . GLY A 1 103 ? 6.835 4.460 4.213 1.00 94.94 103 GLY A N 1
ATOM 804 C CA . GLY A 1 103 ? 6.294 3.116 4.162 1.00 94.94 103 GLY A CA 1
ATOM 805 C C . GLY A 1 103 ? 5.288 2.945 3.037 1.00 94.94 103 GLY A C 1
ATOM 806 O O . GLY A 1 103 ? 4.770 3.916 2.480 1.00 94.94 103 GLY A O 1
ATOM 807 N N . ALA A 1 104 ? 4.997 1.688 2.743 1.00 96.38 104 ALA A N 1
ATOM 808 C CA . ALA A 1 104 ? 4.004 1.277 1.772 1.00 96.38 104 ALA A CA 1
ATOM 809 C C . ALA A 1 104 ? 3.193 0.100 2.317 1.00 96.38 104 ALA A C 1
ATOM 811 O O . ALA A 1 104 ? 3.752 -0.847 2.876 1.00 96.38 104 ALA A O 1
ATOM 812 N N . ILE A 1 105 ? 1.875 0.158 2.146 1.00 97.31 105 ILE A N 1
ATOM 813 C CA . ILE A 1 105 ? 0.940 -0.902 2.516 1.00 97.31 105 ILE A CA 1
ATOM 814 C C . ILE A 1 105 ? 0.225 -1.341 1.244 1.00 97.31 105 ILE A C 1
ATOM 816 O O . ILE A 1 105 ? -0.576 -0.596 0.694 1.00 97.31 105 ILE A O 1
ATOM 820 N N . ILE A 1 106 ? 0.510 -2.544 0.770 1.00 97.69 106 ILE A N 1
ATOM 821 C CA . ILE A 1 106 ? -0.098 -3.084 -0.441 1.00 97.69 106 ILE A CA 1
ATOM 822 C C . ILE A 1 106 ? -1.197 -4.039 0.010 1.00 97.69 106 ILE A C 1
ATOM 824 O O . ILE A 1 106 ? -0.934 -4.925 0.828 1.00 97.69 106 ILE A O 1
ATOM 828 N N . ILE A 1 107 ? -2.418 -3.852 -0.481 1.00 97.69 107 ILE A N 1
ATOM 829 C CA . ILE A 1 107 ? -3.565 -4.720 -0.187 1.00 97.69 107 ILE A CA 1
ATOM 830 C C . ILE A 1 107 ? -4.002 -5.459 -1.450 1.00 97.69 107 ILE A C 1
ATOM 832 O O . ILE A 1 107 ? -4.119 -4.855 -2.510 1.00 97.69 107 ILE A O 1
ATOM 836 N N . GLY A 1 108 ? -4.272 -6.757 -1.340 1.00 96.12 108 GLY A N 1
ATOM 837 C CA . GLY A 1 108 ? -4.856 -7.525 -2.435 1.00 96.12 108 GLY A CA 1
ATOM 838 C C . GLY A 1 108 ? -6.341 -7.195 -2.578 1.00 96.12 108 GLY A C 1
ATOM 839 O O . GLY A 1 108 ? -7.103 -7.289 -1.612 1.00 96.12 108 GLY A O 1
ATOM 840 N N . LEU A 1 109 ? -6.759 -6.794 -3.776 1.00 95.25 109 LEU A N 1
ATOM 841 C CA . LEU A 1 109 ? -8.147 -6.461 -4.106 1.00 95.25 109 LEU A CA 1
ATOM 842 C C . LEU A 1 109 ? -8.924 -7.651 -4.681 1.00 95.25 109 LEU A C 1
ATOM 844 O O . LEU A 1 109 ? -10.153 -7.604 -4.736 1.00 95.25 109 LEU A O 1
ATOM 848 N N . GLY A 1 110 ? -8.236 -8.730 -5.054 1.00 93.81 110 GLY A N 1
ATOM 849 C CA . GLY A 1 110 ? -8.822 -9.862 -5.758 1.00 93.81 110 GLY A CA 1
ATOM 850 C C . GLY A 1 110 ? -8.976 -9.594 -7.253 1.00 93.81 110 GLY A C 1
ATOM 851 O O . GLY A 1 110 ? -8.207 -8.847 -7.852 1.00 93.81 110 GLY A O 1
ATOM 852 N N . ASP A 1 111 ? -9.964 -10.248 -7.855 1.00 92.62 111 ASP A N 1
ATOM 853 C CA . ASP A 1 111 ? -10.276 -10.123 -9.278 1.00 92.62 111 ASP A CA 1
ATOM 854 C C . ASP A 1 111 ? -10.849 -8.730 -9.599 1.00 92.62 111 ASP A C 1
ATOM 856 O O . ASP A 1 111 ? -11.729 -8.228 -8.891 1.00 92.62 111 ASP A O 1
ATOM 860 N N . VAL A 1 112 ? -10.385 -8.129 -10.698 1.00 88.69 112 VAL A N 1
ATOM 861 C CA . VAL A 1 112 ? -10.834 -6.814 -11.180 1.00 88.69 112 VAL A CA 1
ATOM 862 C C . VAL A 1 112 ? -12.342 -6.776 -11.457 1.00 88.69 112 VAL A C 1
ATOM 864 O O . VAL A 1 112 ? -12.989 -5.748 -11.263 1.00 88.69 112 VAL A O 1
ATOM 867 N N . THR A 1 113 ? -12.926 -7.903 -11.869 1.00 88.06 113 THR A N 1
ATOM 868 C CA . THR A 1 113 ? -14.349 -8.016 -12.225 1.00 88.06 113 THR A CA 1
ATOM 869 C C . THR A 1 113 ? -15.264 -8.171 -11.009 1.00 88.06 113 THR A C 1
ATOM 871 O O . THR A 1 113 ? -16.463 -7.904 -11.096 1.00 88.06 113 THR A O 1
ATOM 874 N N . GLY A 1 114 ? -14.707 -8.589 -9.867 1.00 83.62 114 GLY A N 1
ATOM 875 C CA . GLY A 1 114 ? -15.449 -8.983 -8.668 1.00 83.62 114 GLY A CA 1
ATOM 876 C C . GLY A 1 114 ? -15.369 -7.996 -7.505 1.00 83.62 114 GLY A C 1
ATOM 877 O O . GLY A 1 114 ? -15.831 -8.320 -6.408 1.00 83.62 114 GLY A O 1
ATOM 878 N N . ILE A 1 115 ? -14.771 -6.814 -7.693 1.00 89.06 115 ILE A N 1
ATOM 879 C CA . ILE A 1 115 ? -14.577 -5.867 -6.594 1.00 89.06 115 ILE A CA 1
ATOM 880 C C . ILE A 1 115 ? -15.916 -5.294 -6.110 1.00 89.06 115 ILE A C 1
ATOM 882 O O . ILE A 1 115 ? -16.679 -4.669 -6.844 1.00 89.06 115 ILE A O 1
ATOM 886 N N . THR A 1 116 ? -16.206 -5.501 -4.827 1.00 92.88 116 THR A N 1
ATOM 887 C CA . THR A 1 116 ? -17.388 -4.949 -4.155 1.00 92.88 116 THR A CA 1
ATOM 888 C C . THR A 1 116 ? -16.957 -4.049 -2.998 1.00 92.88 116 THR A C 1
ATOM 890 O O . THR A 1 116 ? -15.860 -4.228 -2.456 1.00 92.88 116 THR A O 1
ATOM 893 N N . PRO A 1 117 ? -17.817 -3.127 -2.525 1.00 94.69 117 PRO A N 1
ATOM 894 C CA . PRO A 1 117 ? -17.524 -2.335 -1.328 1.00 94.69 117 PRO A CA 1
ATOM 895 C C . PRO A 1 117 ? -17.207 -3.192 -0.092 1.00 94.69 117 PRO A C 1
ATOM 897 O O . PRO A 1 117 ? -16.449 -2.774 0.782 1.00 94.69 117 PRO A O 1
ATOM 900 N N . TYR A 1 118 ? -17.773 -4.402 -0.016 1.00 94.44 118 TYR A N 1
ATOM 901 C CA . TYR A 1 118 ? -17.475 -5.363 1.041 1.00 94.44 118 TYR A CA 1
ATOM 902 C C . TYR A 1 118 ? -16.033 -5.875 0.951 1.00 94.44 118 TYR A C 1
ATOM 904 O O . TYR A 1 118 ? -15.310 -5.833 1.948 1.00 94.44 118 TYR A O 1
ATOM 912 N N . PHE A 1 119 ? -15.596 -6.306 -0.235 1.00 94.00 119 PHE A N 1
ATOM 913 C CA . PHE A 1 119 ? -14.231 -6.794 -0.436 1.00 94.00 119 PHE A CA 1
ATOM 914 C C . PHE A 1 119 ? -13.190 -5.692 -0.260 1.00 94.00 119 PHE A C 1
ATOM 916 O O . PHE A 1 119 ? -12.188 -5.926 0.409 1.00 94.00 119 PHE A O 1
ATOM 923 N N . LEU A 1 120 ? -13.462 -4.475 -0.740 1.00 95.31 120 LEU A N 1
ATOM 924 C CA . LEU A 1 120 ? -12.578 -3.333 -0.507 1.00 95.31 120 LEU A CA 1
ATOM 925 C C . LEU A 1 120 ? -12.430 -3.041 0.991 1.00 95.31 120 LEU A C 1
ATOM 927 O O . LEU A 1 120 ? -11.316 -2.900 1.489 1.00 95.31 120 LEU A O 1
ATOM 931 N N . ARG A 1 121 ? -13.543 -3.020 1.738 1.00 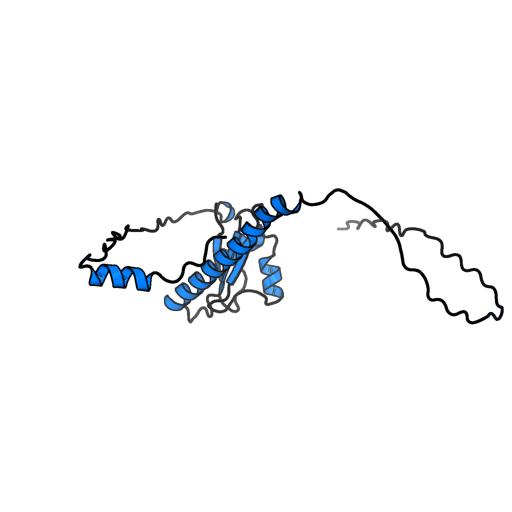96.12 121 ARG A N 1
ATOM 932 C CA . ARG A 1 121 ? -13.507 -2.851 3.199 1.00 96.12 121 ARG A CA 1
ATOM 933 C C . ARG A 1 121 ? -12.671 -3.941 3.864 1.00 96.12 121 ARG A C 1
ATOM 935 O O . ARG A 1 121 ? -11.879 -3.625 4.744 1.00 96.12 121 ARG A O 1
ATOM 942 N N . LYS A 1 122 ? -12.831 -5.200 3.448 1.00 96.19 122 LYS A N 1
ATOM 943 C CA . LYS A 1 122 ? -12.074 -6.339 3.986 1.00 96.19 122 LYS A CA 1
ATOM 944 C C . LYS A 1 122 ? -10.581 -6.251 3.678 1.00 96.19 122 LYS A C 1
ATOM 946 O O . LYS A 1 122 ? -9.771 -6.503 4.566 1.00 96.19 122 LYS A O 1
ATOM 951 N N . ALA A 1 123 ? -10.219 -5.859 2.460 1.00 96.75 123 ALA A N 1
ATOM 952 C CA . ALA A 1 123 ? -8.832 -5.660 2.059 1.00 96.75 123 ALA A CA 1
ATOM 953 C C . ALA A 1 123 ? -8.173 -4.530 2.868 1.00 96.75 123 ALA A C 1
ATOM 955 O O . ALA A 1 123 ? -7.096 -4.721 3.432 1.00 96.75 123 ALA A O 1
ATOM 956 N N . VAL A 1 124 ? -8.857 -3.388 3.009 1.00 97.12 124 VAL A N 1
ATOM 957 C CA . VAL A 1 124 ? -8.383 -2.260 3.825 1.00 97.12 124 VAL A CA 1
ATOM 958 C C . VAL A 1 124 ? -8.267 -2.659 5.298 1.00 97.12 124 VAL A C 1
ATOM 960 O O . VAL A 1 124 ? -7.242 -2.391 5.916 1.00 97.12 124 VAL A O 1
ATOM 963 N N . GLU A 1 125 ? -9.267 -3.346 5.858 1.00 97.31 125 GLU A N 1
ATOM 964 C CA . GLU A 1 125 ? -9.242 -3.862 7.235 1.00 97.31 125 GLU A CA 1
ATOM 965 C C . GLU A 1 125 ? -8.009 -4.747 7.473 1.00 97.31 125 GLU A C 1
ATOM 967 O O . GLU A 1 125 ? -7.241 -4.503 8.406 1.00 97.31 125 GLU A O 1
ATOM 972 N N . ALA A 1 126 ? -7.764 -5.722 6.594 1.00 96.81 126 ALA A N 1
ATOM 973 C CA . ALA A 1 126 ? -6.601 -6.599 6.682 1.00 96.81 126 ALA A CA 1
ATOM 974 C C . ALA A 1 126 ? -5.273 -5.833 6.546 1.00 96.81 126 ALA A C 1
ATOM 976 O O . ALA A 1 126 ? -4.318 -6.115 7.274 1.00 96.81 126 ALA A O 1
ATOM 977 N N . GLY A 1 127 ? -5.206 -4.845 5.648 1.00 97.19 127 GLY A N 1
ATOM 978 C CA . GLY A 1 127 ? -4.042 -3.975 5.473 1.00 97.19 127 GLY A CA 1
ATOM 979 C C . GLY A 1 127 ? -3.726 -3.149 6.718 1.00 97.19 127 GLY A C 1
ATOM 980 O O . GLY A 1 127 ? -2.589 -3.155 7.192 1.00 97.19 127 GLY A O 1
ATOM 981 N N . VAL A 1 128 ? -4.735 -2.490 7.296 1.00 96.94 128 VAL A N 1
ATOM 982 C CA . VAL A 1 128 ? -4.584 -1.687 8.520 1.00 96.94 128 VAL A CA 1
ATOM 983 C C . VAL A 1 128 ? -4.183 -2.564 9.705 1.00 96.94 128 VAL A C 1
ATOM 985 O O . VAL A 1 128 ? -3.266 -2.201 10.440 1.00 96.94 128 VAL A O 1
ATOM 988 N N . ILE A 1 129 ? -4.810 -3.734 9.880 1.00 96.94 129 ILE A N 1
ATOM 989 C CA . ILE A 1 129 ? -4.445 -4.678 10.947 1.00 96.94 129 ILE A CA 1
ATOM 990 C C . ILE A 1 129 ? -2.989 -5.117 10.787 1.00 96.94 129 ILE A C 1
ATOM 992 O O . ILE A 1 129 ? -2.230 -5.081 11.756 1.00 96.94 129 ILE A O 1
ATOM 996 N N . ARG A 1 130 ? -2.570 -5.493 9.574 1.00 95.81 130 ARG A N 1
ATOM 997 C CA . ARG A 1 130 ? -1.188 -5.916 9.325 1.00 95.81 130 ARG A CA 1
ATOM 998 C C . ARG A 1 130 ? -0.193 -4.795 9.595 1.00 95.81 130 ARG A C 1
ATOM 1000 O O . ARG A 1 130 ? 0.842 -5.050 10.206 1.00 95.81 130 ARG A O 1
ATOM 1007 N N . TYR A 1 131 ? -0.511 -3.567 9.193 1.00 95.50 131 TYR A N 1
ATOM 1008 C CA . TYR A 1 131 ? 0.309 -2.397 9.496 1.00 95.50 131 TYR A CA 1
ATOM 1009 C C . TYR A 1 131 ? 0.407 -2.141 11.005 1.00 95.50 131 TYR A C 1
ATOM 1011 O O . TYR A 1 131 ? 1.508 -1.960 11.519 1.00 95.50 131 TYR A O 1
ATOM 1019 N N . ALA A 1 132 ? -0.708 -2.208 11.736 1.00 95.31 132 ALA A N 1
ATOM 1020 C CA . ALA A 1 132 ? -0.720 -2.038 13.187 1.00 95.31 132 ALA A CA 1
ATOM 1021 C C . ALA A 1 132 ? 0.121 -3.108 13.905 1.00 95.31 132 ALA A C 1
ATOM 1023 O O . ALA A 1 132 ? 0.869 -2.784 14.827 1.00 95.31 132 ALA A O 1
ATOM 1024 N N . MET A 1 133 ? 0.043 -4.368 13.462 1.00 94.19 133 MET A N 1
ATOM 1025 C CA . MET A 1 133 ? 0.872 -5.456 13.994 1.00 94.19 133 MET A CA 1
ATOM 1026 C C . MET A 1 133 ? 2.353 -5.225 13.687 1.00 94.19 133 MET A C 1
ATOM 1028 O O . MET A 1 133 ? 3.177 -5.277 14.594 1.00 94.19 133 MET A O 1
ATOM 1032 N N . HIS A 1 134 ? 2.684 -4.878 12.440 1.00 92.31 134 HIS A N 1
ATOM 1033 C CA . HIS A 1 134 ? 4.054 -4.558 12.037 1.00 92.31 134 HIS A CA 1
ATOM 1034 C C . HIS A 1 134 ? 4.642 -3.409 12.868 1.00 92.31 134 HIS A C 1
ATOM 1036 O O . HIS A 1 134 ? 5.770 -3.489 13.347 1.00 92.31 134 HIS A O 1
ATOM 1042 N N . PHE A 1 135 ? 3.864 -2.348 13.083 1.00 88.69 135 PHE A N 1
ATOM 1043 C CA . PHE A 1 135 ? 4.279 -1.204 13.886 1.00 88.69 135 PHE A CA 1
ATOM 1044 C C . PHE A 1 135 ? 4.485 -1.580 15.357 1.00 88.69 135 PHE A C 1
ATOM 1046 O O . PHE A 1 135 ? 5.505 -1.224 15.943 1.00 88.69 135 PHE A O 1
ATOM 1053 N N . ARG A 1 136 ? 3.559 -2.350 15.943 1.00 90.00 136 ARG A N 1
ATOM 1054 C CA . ARG A 1 136 ? 3.683 -2.856 17.316 1.00 90.00 136 ARG A CA 1
ATOM 1055 C C . ARG A 1 136 ? 4.974 -3.651 17.495 1.00 90.00 136 ARG A C 1
ATOM 1057 O O . ARG A 1 136 ? 5.730 -3.380 18.423 1.00 90.00 136 ARG A O 1
ATOM 1064 N N . ASP A 1 137 ? 5.226 -4.600 16.603 1.00 89.50 137 ASP A N 1
ATOM 1065 C CA . ASP A 1 137 ? 6.348 -5.527 16.729 1.00 89.50 137 ASP A CA 1
ATOM 1066 C C . ASP A 1 137 ? 7.700 -4.799 16.545 1.00 89.50 137 ASP A C 1
ATOM 1068 O O . ASP A 1 137 ? 8.673 -5.108 17.233 1.00 89.50 137 ASP A O 1
ATOM 1072 N N . ASN A 1 138 ? 7.746 -3.754 15.709 1.00 83.56 138 ASN A N 1
ATOM 1073 C CA . ASN A 1 138 ? 8.954 -2.953 15.483 1.00 83.56 138 ASN A CA 1
ATOM 1074 C C . ASN A 1 138 ? 9.190 -1.838 16.522 1.00 83.56 138 ASN A C 1
ATOM 1076 O O . ASN A 1 138 ? 10.337 -1.441 16.744 1.00 83.56 138 ASN A O 1
ATOM 1080 N N . LEU A 1 139 ? 8.149 -1.336 17.197 1.00 66.25 139 LEU A N 1
ATOM 1081 C CA . LEU A 1 139 ? 8.293 -0.322 18.250 1.00 66.25 139 LEU A CA 1
ATOM 1082 C C . LEU A 1 139 ? 8.936 -0.877 19.529 1.00 66.25 139 LEU A C 1
ATOM 1084 O O . LEU A 1 139 ? 9.798 -0.218 20.115 1.00 66.25 139 LEU A O 1
ATOM 1088 N N . PHE A 1 140 ? 8.557 -2.085 19.960 1.00 58.34 140 PHE A N 1
ATOM 1089 C CA . PHE A 1 140 ? 9.083 -2.663 21.206 1.00 58.34 140 PHE A CA 1
ATOM 1090 C C . PHE A 1 140 ? 10.567 -3.050 21.110 1.00 58.34 140 PHE A C 1
ATOM 1092 O O . PHE A 1 140 ? 11.296 -2.957 22.100 1.00 58.34 140 PHE A O 1
ATOM 1099 N N . SER A 1 141 ? 11.058 -3.369 19.908 1.00 54.56 141 SER A N 1
ATOM 1100 C CA . SER A 1 141 ? 12.473 -3.699 19.682 1.00 54.56 141 SER A CA 1
ATOM 1101 C C . SER A 1 141 ? 13.428 -2.521 19.955 1.00 54.56 141 SER A C 1
ATOM 1103 O O . SER A 1 141 ? 14.600 -2.731 20.284 1.00 54.56 141 SER A O 1
ATOM 1105 N N . SER A 1 142 ? 12.944 -1.278 19.849 1.00 53.75 142 SER A N 1
ATOM 1106 C CA . SER A 1 142 ? 13.761 -0.072 20.059 1.00 53.75 142 SER A CA 1
ATOM 1107 C C . SER A 1 142 ? 13.889 0.305 21.543 1.00 53.75 142 SER A C 1
ATOM 1109 O O . SER A 1 142 ? 14.943 0.772 21.975 1.00 53.75 142 SER A O 1
ATOM 1111 N N . SER A 1 143 ? 12.855 0.051 22.354 1.00 51.41 143 SER A N 1
ATOM 1112 C CA . SER A 1 143 ? 12.849 0.338 23.799 1.00 51.41 143 SER A CA 1
ATOM 1113 C C . SER A 1 143 ? 13.600 -0.697 24.646 1.00 51.41 143 SER A C 1
ATOM 1115 O O . SER A 1 143 ? 14.166 -0.343 25.682 1.00 51.41 143 SER A O 1
ATOM 1117 N N . ASP A 1 144 ? 13.667 -1.957 24.205 1.00 53.62 144 ASP A N 1
ATOM 1118 C CA . ASP A 1 144 ? 14.343 -3.024 24.959 1.00 53.62 144 ASP A CA 1
ATOM 1119 C C . ASP A 1 144 ? 15.868 -3.032 24.770 1.00 53.62 144 ASP A C 1
ATOM 1121 O O . ASP A 1 144 ? 16.609 -3.434 25.673 1.00 53.62 144 ASP A O 1
ATOM 1125 N N . THR A 1 145 ? 16.364 -2.491 23.653 1.00 52.59 145 THR A N 1
ATOM 1126 C CA . THR A 1 145 ? 17.808 -2.387 23.372 1.00 52.59 145 THR A CA 1
ATOM 1127 C C . THR A 1 145 ? 18.523 -1.424 24.334 1.00 52.59 145 THR A C 1
ATOM 1129 O O . THR A 1 145 ? 19.692 -1.627 24.667 1.00 52.59 145 THR A O 1
ATOM 1132 N N . ILE A 1 146 ? 17.822 -0.418 24.874 1.00 52.53 146 ILE A N 1
ATOM 1133 C CA . ILE A 1 146 ? 18.380 0.483 25.900 1.00 52.53 146 ILE A CA 1
ATOM 1134 C C . ILE A 1 146 ? 18.443 -0.198 27.282 1.00 52.53 146 ILE A C 1
ATOM 1136 O O . ILE A 1 146 ? 19.285 0.153 28.107 1.00 52.53 146 ILE A O 1
ATOM 1140 N N . LYS A 1 147 ? 17.625 -1.230 27.538 1.00 44.22 147 LYS A N 1
ATOM 1141 C CA . LYS A 1 147 ? 17.577 -1.928 28.837 1.00 44.22 147 LYS A CA 1
ATOM 1142 C C . LYS A 1 147 ? 18.483 -3.164 28.910 1.00 44.22 147 LYS A C 1
ATOM 1144 O O . LYS A 1 147 ? 18.842 -3.581 30.014 1.00 44.22 147 LYS A O 1
ATOM 1149 N N . SER A 1 148 ? 18.864 -3.746 27.772 1.00 49.41 148 SER A N 1
ATOM 1150 C CA . SER A 1 148 ? 19.704 -4.953 27.699 1.00 49.41 148 SER A CA 1
ATOM 1151 C C . SER A 1 148 ? 21.211 -4.673 27.649 1.00 49.41 148 SER A C 1
ATOM 1153 O O . SER A 1 148 ? 22.000 -5.565 27.951 1.00 49.41 148 SER A O 1
ATOM 1155 N N . ARG A 1 149 ? 21.636 -3.436 27.355 1.00 41.09 149 ARG A N 1
ATOM 1156 C CA . ARG A 1 149 ? 23.062 -3.067 27.251 1.00 41.09 149 ARG A CA 1
ATOM 1157 C C . ARG A 1 149 ? 23.743 -2.753 28.596 1.00 41.09 149 ARG A C 1
ATOM 1159 O O . ARG A 1 149 ? 24.961 -2.614 28.637 1.00 41.09 149 ARG A O 1
ATOM 1166 N N . THR A 1 150 ? 22.981 -2.698 29.694 1.00 48.62 150 THR A N 1
ATOM 1167 C CA . THR A 1 150 ? 23.471 -2.290 31.032 1.00 48.62 150 THR A CA 1
ATOM 1168 C C . THR A 1 150 ? 23.440 -3.413 32.075 1.00 48.62 150 THR A C 1
ATOM 1170 O O . THR A 1 150 ? 23.444 -3.144 33.273 1.00 48.62 150 THR A O 1
ATOM 1173 N N . ARG A 1 151 ? 23.411 -4.693 31.679 1.00 41.38 151 ARG A N 1
ATOM 1174 C CA . ARG A 1 151 ? 23.621 -5.790 32.640 1.00 41.38 151 ARG A CA 1
ATOM 1175 C C . ARG A 1 151 ? 24.765 -6.704 32.218 1.00 41.38 151 ARG A C 1
ATOM 1177 O O . ARG A 1 151 ? 24.659 -7.443 31.251 1.00 41.38 151 ARG A O 1
ATOM 1184 N N . ASN A 1 152 ? 25.802 -6.660 33.053 1.00 37.53 152 ASN A N 1
ATOM 1185 C CA . ASN A 1 152 ? 26.951 -7.555 33.156 1.00 37.53 152 ASN A CA 1
ATOM 1186 C C . ASN A 1 152 ? 28.109 -7.367 32.172 1.00 37.53 152 ASN A C 1
ATOM 1188 O O . ASN A 1 152 ? 28.466 -8.238 31.386 1.00 37.53 152 ASN A O 1
ATOM 1192 N N . ILE A 1 153 ? 28.801 -6.249 32.377 1.00 49.75 153 ILE A N 1
ATOM 1193 C CA . ILE A 1 153 ? 30.262 -6.268 32.484 1.00 49.75 153 ILE A CA 1
ATOM 1194 C C . ILE A 1 153 ? 30.604 -6.597 33.958 1.00 49.75 153 ILE A C 1
ATOM 1196 O O . ILE A 1 153 ? 29.900 -6.129 34.850 1.00 49.75 153 ILE A O 1
ATOM 1200 N N . TYR A 1 154 ? 31.681 -7.376 34.160 1.00 39.72 154 TYR A N 1
ATOM 1201 C CA . TYR A 1 154 ? 32.358 -7.792 35.413 1.00 39.72 154 TYR A CA 1
ATOM 1202 C C . TYR A 1 154 ? 31.925 -9.131 36.057 1.00 39.72 154 TYR A C 1
ATOM 1204 O O . TYR A 1 154 ? 31.067 -9.157 36.929 1.00 39.72 154 TYR A O 1
ATOM 1212 N N . LEU A 1 155 ? 32.587 -10.248 35.700 1.00 42.22 155 LEU A N 1
ATOM 1213 C CA . LEU A 1 155 ? 33.712 -10.858 36.455 1.00 42.22 155 LEU A CA 1
ATOM 1214 C C . LEU A 1 155 ? 34.008 -12.312 35.998 1.00 42.22 155 LEU A C 1
ATOM 1216 O O . LEU A 1 155 ? 33.143 -13.178 35.985 1.00 42.22 155 LEU A O 1
ATOM 1220 N N . LEU A 1 156 ? 35.273 -12.509 35.611 1.00 41.94 156 LEU A N 1
ATOM 1221 C CA . LEU A 1 156 ? 36.042 -13.729 35.269 1.00 41.94 156 LEU A CA 1
ATOM 1222 C C . LEU A 1 156 ? 36.130 -14.746 36.447 1.00 41.94 156 LEU A C 1
ATOM 1224 O O . LEU A 1 156 ? 35.688 -14.393 37.538 1.00 41.94 156 LEU A O 1
ATOM 1228 N N . PRO A 1 157 ? 36.950 -15.830 36.403 1.00 59.44 157 PRO A N 1
ATOM 1229 C CA . PRO A 1 157 ? 37.249 -16.913 35.433 1.00 59.44 157 PRO A CA 1
ATOM 1230 C C . PRO A 1 157 ? 37.162 -18.321 36.131 1.00 59.44 157 PRO A C 1
ATOM 1232 O O . PRO A 1 157 ? 36.534 -18.427 37.173 1.00 59.44 157 PRO A O 1
ATOM 1235 N N . MET A 1 158 ? 37.862 -19.360 35.616 1.00 30.75 158 MET A N 1
ATOM 1236 C CA . MET A 1 158 ? 38.113 -20.745 36.138 1.00 30.75 158 MET A CA 1
ATOM 1237 C C . MET A 1 158 ? 37.254 -21.851 35.490 1.00 30.75 158 MET A C 1
ATOM 1239 O O . MET A 1 158 ? 36.042 -21.861 35.635 1.00 30.75 158 MET A O 1
ATOM 1243 N N . HIS A 1 159 ? 37.804 -22.699 34.605 1.00 45.41 159 HIS A N 1
ATOM 1244 C CA . HIS A 1 159 ? 38.718 -23.853 34.809 1.00 45.41 159 HIS A CA 1
ATOM 1245 C C . HIS A 1 159 ? 37.987 -25.123 35.315 1.00 45.41 159 HIS A C 1
ATOM 1247 O O . HIS A 1 159 ? 37.091 -25.012 36.143 1.00 45.41 159 HIS A O 1
ATOM 1253 N N . TRP A 1 160 ? 38.460 -26.301 34.859 1.00 34.72 160 TRP A N 1
ATOM 1254 C CA . TRP A 1 160 ? 37.979 -27.698 35.050 1.00 34.72 160 TRP A CA 1
ATOM 1255 C C . TRP A 1 160 ? 36.858 -28.110 34.067 1.00 34.72 160 TRP A C 1
ATOM 1257 O O . TRP A 1 160 ? 35.844 -27.435 33.983 1.00 34.72 160 TRP A O 1
ATOM 1267 N N . TYR A 1 161 ? 36.949 -29.150 33.22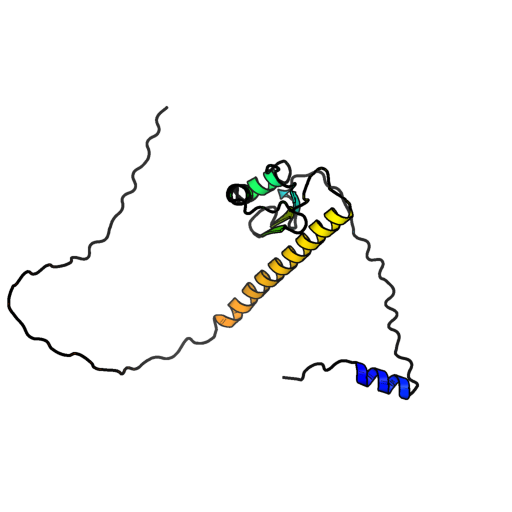3 1.00 41.41 161 TYR A N 1
ATOM 1268 C CA . TYR A 1 161 ? 37.576 -30.489 33.278 1.00 41.41 161 TYR A CA 1
ATOM 1269 C C . TYR A 1 161 ? 38.254 -30.802 31.921 1.00 41.41 161 TYR A C 1
ATOM 1271 O O . TYR A 1 161 ? 37.727 -30.414 30.887 1.00 41.41 161 TYR A O 1
ATOM 1279 N N . ARG A 1 162 ? 39.457 -31.378 31.772 1.00 36.41 162 ARG A N 1
ATOM 1280 C CA . ARG A 1 162 ? 40.122 -32.581 32.323 1.00 36.41 162 ARG A CA 1
ATOM 1281 C C . ARG A 1 162 ? 39.498 -33.924 31.878 1.00 36.41 162 ARG A C 1
ATOM 1283 O O . ARG A 1 162 ? 38.614 -34.449 32.535 1.00 36.41 162 ARG A O 1
ATOM 1290 N N . VAL A 1 163 ? 40.143 -34.487 30.845 1.00 40.38 163 VAL A N 1
ATOM 1291 C CA . VAL A 1 163 ? 40.477 -35.914 30.618 1.00 40.38 163 VAL A CA 1
ATOM 1292 C C . VAL A 1 163 ? 39.402 -36.830 30.020 1.00 40.38 163 VAL A C 1
ATOM 1294 O O . VAL A 1 163 ? 38.564 -37.373 30.728 1.00 40.38 163 VAL A O 1
ATOM 1297 N N . TRP A 1 164 ? 39.584 -37.148 28.731 1.00 33.97 164 TRP A N 1
ATOM 1298 C CA . TRP A 1 164 ? 39.662 -38.541 28.270 1.00 33.97 164 TRP A CA 1
ATOM 1299 C C . TRP A 1 164 ? 40.458 -38.636 26.951 1.00 33.97 164 TRP A C 1
ATOM 1301 O O . TRP A 1 164 ? 40.039 -38.112 25.924 1.00 33.97 164 TRP A O 1
ATOM 1311 N N . GLN A 1 165 ? 41.625 -39.283 26.993 1.00 41.06 165 GLN A N 1
ATOM 1312 C CA . GLN A 1 165 ? 42.335 -39.824 25.829 1.00 41.06 165 GLN A CA 1
ATOM 1313 C C . GLN A 1 165 ? 42.522 -41.323 26.079 1.00 41.06 165 GLN A C 1
ATOM 1315 O O . GLN A 1 165 ? 43.084 -41.670 27.121 1.00 41.06 165 GLN A O 1
ATOM 1320 N N . PRO A 1 166 ? 42.167 -42.206 25.134 1.00 42.78 166 PRO A N 1
ATOM 1321 C CA . PRO A 1 166 ? 42.838 -43.480 24.998 1.00 42.78 166 PRO A CA 1
ATOM 1322 C C . PRO A 1 166 ? 43.866 -43.398 23.864 1.00 42.78 166 PRO A C 1
ATOM 1324 O O . PRO A 1 166 ? 43.569 -43.058 22.719 1.00 42.78 166 PRO A O 1
ATOM 1327 N N . TYR A 1 167 ? 45.094 -43.727 24.241 1.00 38.09 167 TYR A N 1
ATOM 1328 C CA . TYR A 1 167 ? 46.180 -44.156 23.376 1.00 38.09 167 TYR A CA 1
ATOM 1329 C C . TYR A 1 167 ? 45.734 -45.301 22.449 1.00 38.09 167 TYR A C 1
ATOM 1331 O O . TYR A 1 167 ? 45.198 -46.298 22.928 1.00 38.09 167 TYR A O 1
ATOM 1339 N N . TYR A 1 168 ? 46.074 -45.217 21.163 1.00 44.84 168 TYR A N 1
ATOM 1340 C CA . TYR A 1 168 ? 46.437 -46.391 20.367 1.00 44.84 168 TYR A CA 1
ATOM 1341 C C . TYR A 1 168 ? 47.761 -46.106 19.660 1.00 44.84 168 TYR A C 1
ATOM 1343 O O . TYR A 1 168 ? 47.969 -45.025 19.111 1.00 44.84 168 TYR A O 1
ATOM 1351 N N . GLY A 1 169 ? 48.678 -47.059 19.813 1.00 38.25 169 GLY A N 1
ATOM 1352 C CA . GLY A 1 169 ? 50.097 -46.936 19.519 1.00 38.25 169 GLY A CA 1
ATOM 1353 C C . GLY A 1 169 ? 50.463 -46.895 18.037 1.00 38.25 169 GLY A C 1
ATOM 1354 O O . GLY A 1 169 ? 49.700 -47.275 17.154 1.00 38.25 169 GLY A O 1
ATOM 1355 N N . SER A 1 170 ? 51.688 -46.417 17.848 1.00 43.59 170 SER A N 1
ATOM 1356 C CA . SER A 1 170 ? 52.458 -46.184 16.633 1.00 43.59 170 SER A CA 1
ATOM 1357 C C . SER A 1 170 ? 52.625 -47.386 15.700 1.00 43.59 170 SER A C 1
ATOM 1359 O O . SER A 1 170 ? 52.917 -48.481 16.168 1.00 43.59 170 SER A O 1
ATOM 1361 N N . VAL A 1 171 ? 52.626 -47.108 14.392 1.00 49.62 171 VAL A N 1
ATOM 1362 C CA . VAL A 1 171 ? 53.621 -47.614 13.428 1.00 49.62 171 VAL A CA 1
ATOM 1363 C C . VAL A 1 171 ? 53.895 -46.515 12.387 1.00 49.62 171 VAL A C 1
ATOM 1365 O O . VAL A 1 171 ? 53.035 -46.147 11.596 1.00 49.62 171 VAL A O 1
ATOM 1368 N N . ASP A 1 172 ? 55.070 -45.907 12.525 1.00 43.66 172 ASP A N 1
ATOM 1369 C CA . ASP A 1 172 ? 56.040 -45.492 11.505 1.00 43.66 172 ASP A CA 1
ATOM 1370 C C . ASP A 1 172 ? 55.557 -45.037 10.115 1.00 43.66 172 ASP A C 1
ATOM 1372 O O . ASP A 1 172 ? 54.992 -45.795 9.332 1.00 43.66 172 ASP A O 1
ATOM 1376 N N . GLY A 1 173 ? 55.939 -43.810 9.743 1.00 39.91 173 GLY A N 1
ATOM 1377 C CA . GLY A 1 173 ? 55.908 -43.355 8.351 1.00 39.91 173 GLY A CA 1
ATOM 1378 C C . GLY A 1 173 ? 55.823 -41.841 8.236 1.00 39.91 173 GLY A C 1
ATOM 1379 O O . GLY A 1 173 ? 54.741 -41.274 8.135 1.00 39.91 173 GLY A O 1
ATOM 1380 N N . GLY A 1 174 ? 56.970 -41.167 8.302 1.00 43.31 174 GLY A N 1
ATOM 1381 C CA . GLY A 1 174 ? 57.041 -39.714 8.248 1.00 43.31 174 GLY A CA 1
ATOM 1382 C C . GLY A 1 174 ? 56.566 -39.138 6.917 1.00 43.31 174 GLY A C 1
ATOM 1383 O O . GLY A 1 174 ? 57.100 -39.491 5.878 1.00 43.31 174 GLY A O 1
ATOM 1384 N N . HIS A 1 175 ? 55.660 -38.164 6.982 1.00 39.72 175 HIS A N 1
ATOM 1385 C CA . HIS A 1 175 ? 55.565 -37.065 6.024 1.00 39.72 175 HIS A CA 1
ATOM 1386 C C . HIS A 1 175 ? 55.054 -35.817 6.752 1.00 39.72 175 HIS A C 1
ATOM 1388 O O . HIS A 1 175 ? 53.910 -35.733 7.193 1.00 39.72 175 HIS A O 1
ATOM 1394 N N . SER A 1 176 ? 55.944 -34.842 6.911 1.00 37.22 176 SER A N 1
ATOM 1395 C CA . SER A 1 176 ? 55.658 -33.526 7.466 1.00 37.22 176 SER A CA 1
ATOM 1396 C C . SER A 1 176 ? 54.972 -32.649 6.416 1.00 37.22 176 SER A C 1
ATOM 1398 O O . SER A 1 176 ? 55.622 -32.024 5.583 1.00 37.22 176 SER A O 1
ATOM 1400 N N . PHE A 1 177 ? 53.645 -32.542 6.482 1.00 35.44 177 PHE A N 1
ATOM 1401 C CA . PHE A 1 177 ? 52.906 -31.493 5.780 1.00 35.44 177 PHE A CA 1
ATOM 1402 C C . PHE A 1 177 ? 52.675 -30.315 6.730 1.00 35.44 177 PHE A C 1
ATOM 1404 O O . PHE A 1 177 ? 51.791 -30.324 7.585 1.00 35.44 177 PHE A O 1
ATOM 1411 N N . ARG A 1 178 ? 53.514 -29.284 6.586 1.00 35.38 178 ARG A N 1
ATOM 1412 C CA . ARG A 1 178 ? 53.278 -27.952 7.153 1.00 35.38 178 ARG A CA 1
ATOM 1413 C C . ARG A 1 178 ? 52.108 -27.303 6.406 1.00 35.38 178 ARG A C 1
ATOM 1415 O O . ARG A 1 178 ? 52.258 -26.915 5.252 1.00 35.38 178 ARG A O 1
ATOM 1422 N N . CYS A 1 179 ? 50.970 -27.143 7.077 1.00 33.75 179 CYS A N 1
ATOM 1423 C CA . CYS A 1 179 ? 49.909 -26.239 6.643 1.00 33.75 179 CYS A CA 1
ATOM 1424 C C . CYS A 1 179 ? 50.337 -24.807 6.996 1.00 33.75 179 CYS A C 1
ATOM 1426 O O . CYS A 1 179 ? 50.373 -24.432 8.168 1.00 33.75 179 CYS A O 1
ATOM 1428 N N . ASN A 1 180 ? 50.755 -24.043 5.987 1.00 36.81 180 ASN A N 1
ATOM 1429 C CA . ASN A 1 180 ? 51.093 -22.634 6.134 1.00 36.81 180 ASN A CA 1
ATOM 1430 C C . ASN A 1 180 ? 49.804 -21.808 6.051 1.00 36.81 180 ASN A C 1
ATOM 1432 O O . ASN A 1 180 ? 49.063 -21.901 5.073 1.00 36.81 180 ASN A O 1
ATOM 1436 N N . GLN A 1 181 ? 49.544 -21.001 7.076 1.00 44.25 181 GLN A N 1
ATOM 1437 C CA . GLN A 1 181 ? 48.549 -19.940 7.014 1.00 44.25 181 GLN A CA 1
ATOM 1438 C C . GLN A 1 181 ? 49.038 -18.876 6.026 1.00 44.25 181 GLN A C 1
ATOM 1440 O O . GLN A 1 181 ? 50.021 -18.186 6.283 1.00 44.25 181 GLN A O 1
ATOM 1445 N N . SER A 1 182 ? 48.335 -18.707 4.909 1.00 39.50 182 SER A N 1
ATOM 1446 C CA . SER A 1 182 ? 48.486 -17.532 4.051 1.00 39.50 182 SER A CA 1
ATOM 1447 C C . SER A 1 182 ? 47.144 -17.182 3.414 1.00 39.50 182 SER A C 1
ATOM 1449 O O . SER A 1 182 ? 46.538 -17.986 2.712 1.00 39.50 182 SER A O 1
ATOM 1451 N N . GLN A 1 183 ? 46.693 -15.975 3.738 1.00 50.38 183 GLN A N 1
ATOM 1452 C CA . GLN A 1 183 ? 45.451 -15.307 3.355 1.00 50.38 183 GLN A CA 1
ATOM 1453 C C . GLN A 1 183 ? 45.130 -15.410 1.850 1.00 50.38 183 GLN A C 1
ATOM 1455 O O . GLN A 1 183 ? 46.042 -15.255 1.035 1.00 50.38 183 GLN A O 1
ATOM 1460 N N . PRO A 1 184 ? 43.854 -15.532 1.436 1.00 43.62 184 PRO A N 1
ATOM 1461 C CA . PRO A 1 184 ? 43.480 -15.227 0.063 1.00 43.62 184 PRO A CA 1
ATOM 1462 C C . PRO A 1 184 ? 43.306 -13.708 -0.115 1.00 43.62 184 PRO A C 1
ATOM 1464 O O . PRO A 1 184 ? 42.275 -13.130 0.219 1.00 43.62 184 PRO A O 1
ATOM 1467 N N . ASN A 1 185 ? 44.330 -13.066 -0.684 1.00 38.47 185 ASN A N 1
ATOM 1468 C CA . ASN A 1 185 ? 44.205 -11.774 -1.360 1.00 38.47 185 ASN A CA 1
ATOM 1469 C C . ASN A 1 185 ? 43.434 -11.977 -2.674 1.00 38.47 185 ASN A C 1
ATOM 1471 O O . ASN A 1 185 ? 44.036 -12.338 -3.687 1.00 38.47 185 ASN A O 1
ATOM 1475 N N . HIS A 1 186 ? 42.124 -11.724 -2.689 1.00 39.16 186 HIS A N 1
ATOM 1476 C CA . HIS A 1 186 ? 41.389 -11.582 -3.947 1.00 39.16 186 HIS A CA 1
ATOM 1477 C C . HIS A 1 186 ? 41.500 -10.142 -4.455 1.00 39.16 186 HIS A C 1
ATOM 1479 O O . HIS A 1 186 ? 40.894 -9.209 -3.933 1.00 39.16 186 HIS A O 1
ATOM 1485 N N . ARG A 1 187 ? 42.338 -9.992 -5.484 1.00 36.59 187 ARG A N 1
ATOM 1486 C CA . ARG A 1 187 ? 42.485 -8.804 -6.323 1.00 36.59 187 ARG A CA 1
ATOM 1487 C C . ARG A 1 187 ? 41.210 -8.589 -7.146 1.00 36.59 187 ARG A C 1
ATOM 1489 O O . ARG A 1 187 ? 40.722 -9.517 -7.786 1.00 36.59 187 ARG A O 1
ATOM 1496 N N . TYR A 1 188 ? 40.726 -7.351 -7.136 1.00 36.25 188 TYR A N 1
ATOM 1497 C CA . TYR A 1 188 ? 39.760 -6.803 -8.087 1.00 36.25 188 TYR A CA 1
ATOM 1498 C C . TYR A 1 188 ? 40.295 -6.905 -9.527 1.00 36.25 188 TYR A C 1
ATOM 1500 O O . TYR A 1 188 ? 41.448 -6.550 -9.775 1.00 36.25 188 TYR A O 1
ATOM 1508 N N . TYR A 1 189 ? 39.444 -7.317 -10.470 1.00 43.03 189 TYR A N 1
ATOM 1509 C CA . TYR A 1 189 ? 39.628 -7.065 -11.902 1.00 43.03 189 TYR A CA 1
ATOM 1510 C C . TYR A 1 189 ? 38.670 -5.938 -12.321 1.00 43.03 189 TYR A C 1
ATOM 1512 O O . TYR A 1 189 ? 37.474 -6.055 -12.046 1.00 43.03 189 TYR A O 1
ATOM 1520 N N . PRO A 1 190 ? 39.146 -4.854 -12.956 1.00 45.28 190 PRO A N 1
ATOM 1521 C CA . PRO A 1 190 ? 38.270 -3.855 -13.556 1.00 45.28 190 PRO A CA 1
ATOM 1522 C C . PRO A 1 190 ? 37.707 -4.371 -14.887 1.00 45.28 190 PRO A C 1
ATOM 1524 O O . PRO A 1 190 ? 38.437 -4.929 -15.707 1.00 45.28 190 PRO A O 1
ATOM 1527 N N . VAL A 1 191 ? 36.406 -4.168 -15.098 1.00 47.69 191 VAL A N 1
ATOM 1528 C CA . VAL A 1 191 ? 35.743 -4.390 -16.387 1.00 47.69 191 VAL A CA 1
ATOM 1529 C C . VAL A 1 191 ? 35.997 -3.153 -17.244 1.00 47.69 191 VAL A C 1
ATOM 1531 O O . VAL A 1 191 ? 35.655 -2.039 -16.855 1.00 47.69 191 VAL A O 1
ATOM 1534 N N . THR A 1 192 ? 36.663 -3.357 -18.373 1.00 47.22 192 THR A N 1
ATOM 1535 C CA . THR A 1 192 ? 36.939 -2.353 -19.400 1.00 47.22 192 THR A CA 1
ATOM 1536 C C . THR A 1 192 ? 35.683 -2.056 -20.216 1.00 47.22 192 THR A C 1
ATOM 1538 O O . THR A 1 192 ? 35.022 -2.984 -20.682 1.00 47.22 192 THR A O 1
ATOM 1541 N N . GLU A 1 193 ? 35.402 -0.770 -20.420 1.00 42.72 193 GLU A N 1
ATOM 1542 C CA . GLU A 1 193 ? 34.500 -0.254 -21.453 1.00 42.72 193 GLU A CA 1
ATOM 1543 C C . GLU A 1 193 ? 34.972 -0.664 -22.855 1.00 42.72 193 GLU A C 1
ATOM 1545 O O . GLU A 1 193 ? 36.171 -0.624 -23.143 1.00 42.72 193 GLU A O 1
ATOM 1550 N N . ALA A 1 194 ? 34.027 -0.987 -23.741 1.00 41.44 194 ALA A N 1
ATOM 1551 C CA . ALA A 1 194 ? 34.187 -0.800 -25.178 1.00 41.44 194 ALA A CA 1
ATOM 1552 C C . ALA A 1 194 ? 32.818 -0.720 -25.879 1.00 41.44 194 ALA A C 1
ATOM 1554 O O . ALA A 1 194 ? 32.041 -1.675 -25.814 1.00 41.44 194 ALA A O 1
ATOM 1555 N N . TYR A 1 195 ? 32.664 0.393 -26.609 1.00 42.94 195 TYR A N 1
ATOM 1556 C CA . TYR A 1 195 ? 31.663 0.795 -27.613 1.00 42.94 195 TYR A CA 1
ATOM 1557 C C . TYR A 1 195 ? 30.455 1.603 -27.142 1.00 42.94 195 TYR A C 1
ATOM 1559 O O . TYR A 1 195 ? 29.551 1.044 -26.489 1.00 42.94 195 TYR A O 1
#

Secondary structure (DSSP, 8-state):
-------THHHHHHHHHTT-------------PPP-----S-GGG-SSPEEEEEETT--S-THHHHHHHHTTTHHHHHHHTT-S--STT-EEEEE-TTSSSSEEEEEEEE-TTS--HHHHHHHHHHHHHHHHHHHHHHHHHHHHHHHHTTS-----------------------------------PPPPPPP--

Sequence (195 aa):
MPEIATSNRSEEAIKLLQGLKPKKIRVKPKDEYIDVSVIHGDLKIAAHPVMVGHFKDDGIVTAEAAIDYYFDGKLSDRHRISYYPGSVGESLVLYDPNKNPPGAIIIGLGDVTGITPYFLRKAVEAGVIRYAMHFRDNLFSSSDTIKSRTRNIYLLPMHWYRVWQPYYGSVDGGHSFRCNQSQPNHRYYPVTEAY